Protein AF-A0A969BNW7-F1 (afdb_monomer_lite)

Secondary structure (DSSP, 8-state):
--HHHHHHHHHHHHHTTTTS--SS--GGGGGTT-GGGTTTHHHHHHHH-HHHHHHHHHHHHHHHHHHHHHHHTTSS-GGG---HHHHHHHHHHT--TTS-HHHHHHHHHHHHHHTT-HHHHHHHHHHHHHHS-SSS-HHHHHHHHHHHHHH--HHHHHHHHHHHHHS-GGGSPPHHHHGGGGGG-TT-HHHHHHHHHHHHHH-TT-HHHHHHHHHHHHHTS--HHHHHHHHTTSTTT-TTHHHHHHHHHHHHHHTT-HHHHHHHHHTSS--GGG-S-HHHHHHHHHHHHHHT-HHHHHHHHHT--GGGS-HHHHHHHHHHHTT-S---S----------PPPS-S-----------

pLDDT: mean 73.72, std 17.75, range [25.53, 97.5]

Foldseek 3Di:
DQLVVLLVLLVVLCVVCVVPPPPDPDPCNVCSPPSVCSVVVLVVCLVPPLVSNLSSLVSLLVLLVVQVVCCVVVVDPPVPDDLSLVVSQVDLVPRDPPHQQLSSLLSQLSSCLSVVNNVSNLVSLLRSLVSPDLPDDPVSLCSLLVSLVVSPALSSLVVNLVSLLVRDLVSRDQPVSSVVSLQSCLVPLVSQLSNLVVNCVVCVVRVNSLLSNLLSCCLPVLNLPVSCVSLVVAQDDDPCNLSSLLSNLSSCVSVVNLVVSQVSNVVDPDPLLPDPQLSSLLSNLLSCLSVPVPVSSLSSVVVHDCVNPRVSNVVSSCVSCPPVHPPDDDPPPPPDPDPDDDPPDDDDDDDDDDDD

Sequence (356 aa):
MSDTARENLIREVIASHQDTELESIPSWLSFIDEPTRIDWVPEELRKTNPVIFSAYIQSLLDRHIQQQKQIEKGEMSAENATDFLTTAEEWLAAAPPKIDAVFVETCRCAAAFLKGDNAKSFHYQQRAFRAADFERTYQSYNTILNLSERYGDSNTARIATVFLSKSPTASIPETPKIAHYDKYLLSEPELLTELYQRLHASRPEDSLAALKHATLLITHQKDSEAAREVLSKWTSTHSMRDSFDACTALTYLGEDDAAKGLAFLQKRDIAWHRSNNDFEKAIYSTLLLKTGDIPLAEYMFKGTNWKNIPPFLEVYLMKIWGDQIPKTEQVHTPSFDFTEPSVETILDPQTSPTNP

Radius of gyration: 25.81 Å; chains: 1; bounding box: 58×41×87 Å

Structure (mmCIF, N/CA/C/O backbone):
data_AF-A0A969BNW7-F1
#
_entry.id   AF-A0A969BNW7-F1
#
loop_
_atom_site.group_PDB
_atom_site.id
_atom_site.type_symbol
_atom_site.label_atom_id
_atom_site.label_alt_id
_atom_site.label_comp_id
_atom_site.label_asym_id
_atom_site.label_entity_id
_atom_site.label_seq_id
_atom_site.pdbx_PDB_ins_code
_atom_site.Cartn_x
_atom_site.Cartn_y
_atom_site.Cartn_z
_atom_site.occupancy
_atom_site.B_iso_or_equiv
_atom_site.auth_seq_id
_atom_site.auth_comp_id
_atom_site.auth_asym_id
_atom_site.auth_atom_id
_atom_site.pdbx_PDB_model_num
ATOM 1 N N . MET A 1 1 ? 24.407 12.907 -25.118 1.00 57.78 1 MET A N 1
ATOM 2 C CA . MET A 1 1 ? 25.267 11.990 -24.335 1.00 57.78 1 MET A CA 1
ATOM 3 C C . MET A 1 1 ? 26.663 12.041 -24.915 1.00 57.78 1 MET A C 1
ATOM 5 O O . MET A 1 1 ? 26.752 12.124 -26.130 1.00 57.78 1 MET A O 1
ATOM 9 N N . SER A 1 2 ? 27.720 12.009 -24.099 1.00 65.06 2 SER A N 1
ATOM 10 C CA . SER A 1 2 ? 29.060 11.739 -24.630 1.00 65.06 2 SER A CA 1
ATOM 11 C C . SER A 1 2 ? 29.216 10.241 -24.880 1.00 65.06 2 SER A C 1
ATOM 13 O O . SER A 1 2 ? 28.773 9.428 -24.064 1.00 65.06 2 SER A O 1
ATOM 15 N N . ASP A 1 3 ? 29.858 9.873 -25.984 1.00 65.06 3 ASP A N 1
ATOM 16 C CA . ASP A 1 3 ? 30.069 8.469 -26.350 1.00 65.06 3 ASP A CA 1
ATOM 17 C C . ASP A 1 3 ? 30.776 7.700 -25.217 1.00 65.06 3 ASP A C 1
ATOM 19 O O . ASP A 1 3 ? 30.366 6.609 -24.834 1.00 65.06 3 ASP A O 1
ATOM 23 N N . THR A 1 4 ? 31.713 8.344 -24.521 1.00 66.50 4 THR A N 1
ATOM 24 C CA . THR A 1 4 ? 32.415 7.781 -23.356 1.00 66.50 4 THR A CA 1
ATOM 25 C C . THR A 1 4 ? 31.486 7.340 -22.212 1.00 66.50 4 THR A C 1
ATOM 27 O O . THR A 1 4 ? 31.744 6.335 -21.550 1.00 66.50 4 THR A O 1
ATOM 30 N N . ALA A 1 5 ? 30.388 8.061 -21.949 1.00 65.25 5 ALA A N 1
ATOM 31 C CA . ALA A 1 5 ? 29.446 7.691 -20.886 1.00 65.25 5 ALA A CA 1
ATOM 32 C C . ALA A 1 5 ? 28.600 6.463 -21.262 1.00 65.25 5 ALA A C 1
ATOM 34 O O . ALA A 1 5 ? 28.310 5.628 -20.400 1.00 65.25 5 ALA A O 1
ATOM 35 N N . ARG A 1 6 ? 28.235 6.349 -22.547 1.00 66.06 6 ARG A N 1
ATOM 36 C CA . ARG A 1 6 ? 27.536 5.191 -23.128 1.00 66.06 6 ARG A CA 1
ATOM 37 C C . ARG A 1 6 ? 28.425 3.948 -23.063 1.00 66.06 6 ARG A C 1
ATOM 39 O O . ARG A 1 6 ? 27.975 2.898 -22.616 1.00 66.06 6 ARG A O 1
ATOM 46 N N . GLU A 1 7 ? 29.686 4.100 -23.449 1.00 68.19 7 GLU A N 1
ATOM 47 C CA . GLU A 1 7 ? 30.690 3.038 -23.499 1.00 68.19 7 GLU A CA 1
ATOM 48 C C . GLU A 1 7 ? 30.956 2.439 -22.113 1.00 68.19 7 GLU A C 1
ATOM 50 O O . GLU A 1 7 ? 30.878 1.222 -21.935 1.00 68.19 7 GLU A O 1
ATOM 55 N N . ASN A 1 8 ? 31.205 3.286 -21.110 1.00 72.19 8 ASN A N 1
ATOM 56 C CA . ASN A 1 8 ? 31.459 2.822 -19.746 1.00 72.19 8 ASN A CA 1
ATOM 57 C C . ASN A 1 8 ? 30.265 2.043 -19.180 1.00 72.19 8 ASN A C 1
ATOM 59 O O . ASN A 1 8 ? 30.453 0.992 -18.571 1.00 72.19 8 ASN A O 1
ATOM 63 N N . LEU A 1 9 ? 29.036 2.504 -19.440 1.00 70.31 9 LEU A N 1
ATOM 64 C CA . LEU A 1 9 ? 27.833 1.800 -18.999 1.00 70.31 9 LEU A CA 1
ATOM 65 C C . LEU A 1 9 ? 27.692 0.426 -19.668 1.00 70.31 9 LEU A C 1
ATOM 67 O O . LEU A 1 9 ? 27.370 -0.551 -18.998 1.00 70.31 9 LEU A O 1
ATOM 71 N N . ILE A 1 10 ? 27.953 0.334 -20.974 1.00 70.94 10 ILE A N 1
ATOM 72 C CA . ILE A 1 10 ? 27.936 -0.941 -21.701 1.00 70.94 10 ILE A CA 1
ATOM 73 C C . ILE A 1 10 ? 28.945 -1.915 -21.071 1.00 70.94 10 ILE A C 1
ATOM 75 O O . ILE A 1 10 ? 28.593 -3.058 -20.776 1.00 70.94 10 ILE A O 1
ATOM 79 N N . ARG A 1 11 ? 30.175 -1.456 -20.803 1.00 69.69 11 ARG A N 1
ATOM 80 C CA . ARG A 1 11 ? 31.228 -2.268 -20.170 1.00 69.69 11 ARG A CA 1
ATOM 81 C C . ARG A 1 11 ? 30.835 -2.739 -18.767 1.00 69.69 11 ARG A C 1
ATOM 83 O O . ARG A 1 11 ? 31.017 -3.914 -18.466 1.00 69.69 11 ARG A O 1
ATOM 90 N N . GLU A 1 12 ? 30.269 -1.865 -17.936 1.00 75.94 12 GLU A N 1
ATOM 91 C CA . GLU A 1 12 ? 29.786 -2.203 -16.585 1.00 75.94 12 GLU A CA 1
ATOM 92 C C . GLU A 1 12 ? 28.680 -3.272 -16.612 1.00 75.94 12 GLU A C 1
ATOM 94 O O . GLU A 1 12 ? 28.711 -4.242 -15.847 1.00 75.94 12 GLU A O 1
ATOM 99 N N . VAL A 1 13 ? 27.710 -3.127 -17.519 1.00 71.06 13 VAL A N 1
ATOM 100 C CA . VAL A 1 13 ? 26.594 -4.074 -17.653 1.00 71.06 13 VAL A CA 1
ATOM 101 C C . VAL A 1 13 ? 27.087 -5.432 -18.145 1.00 71.06 13 VAL A C 1
ATOM 103 O O . VAL A 1 13 ? 26.677 -6.459 -17.615 1.00 71.06 13 VAL A O 1
ATOM 106 N N . ILE A 1 14 ? 28.007 -5.464 -19.108 1.00 68.94 14 ILE A N 1
ATOM 107 C CA . ILE A 1 14 ? 28.588 -6.727 -19.578 1.00 68.94 14 ILE A CA 1
ATOM 108 C C . ILE A 1 14 ? 29.419 -7.381 -18.475 1.00 68.94 14 ILE A C 1
ATOM 110 O O . ILE A 1 14 ? 29.250 -8.570 -18.227 1.00 68.94 14 ILE A O 1
ATOM 114 N N . ALA A 1 15 ? 30.283 -6.621 -17.792 1.00 69.69 15 ALA A N 1
ATOM 115 C CA . ALA A 1 15 ? 31.137 -7.135 -16.722 1.00 69.69 15 ALA A CA 1
ATOM 116 C C . ALA A 1 15 ? 30.324 -7.752 -15.574 1.00 69.69 15 ALA A C 1
ATOM 118 O O . ALA A 1 15 ? 30.675 -8.816 -15.076 1.00 69.69 15 ALA A O 1
ATOM 119 N N . SER A 1 16 ? 29.196 -7.137 -15.208 1.00 68.75 16 SER A N 1
ATOM 120 C CA . SER A 1 16 ? 28.282 -7.665 -14.182 1.00 68.75 16 SER A CA 1
ATOM 121 C C . SER A 1 16 ? 27.523 -8.935 -14.593 1.00 68.75 16 SER A C 1
ATOM 123 O O . SER A 1 16 ? 26.885 -9.550 -13.743 1.00 68.75 16 SER A O 1
ATOM 125 N N . HIS A 1 17 ? 27.612 -9.353 -15.860 1.00 66.00 17 HIS A N 1
ATOM 126 C CA . HIS A 1 17 ? 26.948 -10.543 -16.400 1.00 66.00 17 HIS A CA 1
ATOM 127 C C . HIS A 1 17 ? 27.944 -11.559 -17.001 1.00 66.00 17 HIS A C 1
ATOM 129 O O . HIS A 1 17 ? 27.522 -12.496 -17.681 1.00 66.00 17 HIS A O 1
ATOM 135 N N . GLN A 1 18 ? 29.256 -11.418 -16.750 1.00 59.50 18 GLN A N 1
ATOM 136 C CA . GLN A 1 18 ? 30.295 -12.331 -17.263 1.00 59.50 18 GLN A CA 1
ATOM 137 C C . GLN A 1 18 ? 30.250 -13.740 -16.646 1.00 59.50 18 GLN A C 1
ATOM 139 O O . GLN A 1 18 ? 30.720 -14.682 -17.280 1.00 59.50 18 GLN A O 1
ATOM 144 N N . ASP A 1 19 ? 29.632 -13.904 -15.472 1.00 54.78 19 ASP A N 1
ATOM 145 C CA . ASP A 1 19 ? 29.455 -15.212 -14.814 1.00 54.78 19 ASP A CA 1
ATOM 146 C C . ASP A 1 19 ? 28.250 -16.016 -15.343 1.00 54.78 19 ASP A C 1
ATOM 148 O O . ASP A 1 19 ? 28.114 -17.210 -15.077 1.00 54.78 19 ASP A O 1
ATOM 152 N N . THR A 1 20 ? 27.364 -15.381 -16.112 1.00 51.56 20 THR A N 1
ATOM 153 C CA . THR A 1 20 ? 26.234 -16.036 -16.785 1.00 51.56 20 THR A CA 1
ATOM 154 C C . THR A 1 20 ? 26.720 -16.595 -18.112 1.00 51.56 20 THR A C 1
ATOM 156 O O . THR A 1 20 ? 26.842 -15.808 -19.039 1.00 51.56 20 THR A O 1
ATOM 159 N N . GLU A 1 21 ? 27.022 -17.903 -18.174 1.00 47.09 21 GLU A N 1
ATOM 160 C CA . GLU A 1 21 ? 27.332 -18.742 -19.359 1.00 47.09 21 GLU A CA 1
ATOM 161 C C . GLU A 1 21 ? 27.225 -18.025 -20.725 1.00 47.09 21 GLU A C 1
ATOM 163 O O . GLU A 1 21 ? 26.353 -18.295 -21.551 1.00 47.09 21 GLU A O 1
ATOM 168 N N . LEU A 1 22 ? 28.126 -17.074 -20.972 1.00 50.38 22 LEU A N 1
ATOM 169 C CA . LEU A 1 22 ? 28.230 -16.369 -22.236 1.00 50.38 22 LEU A CA 1
ATOM 170 C C . LEU A 1 22 ? 29.035 -17.298 -23.129 1.00 50.38 22 LEU A C 1
ATOM 172 O O . LEU A 1 22 ? 30.266 -17.240 -23.147 1.00 50.38 22 LEU A O 1
ATOM 176 N N . GLU A 1 23 ? 28.345 -18.205 -23.824 1.00 47.06 23 GLU A N 1
ATOM 177 C CA . GLU A 1 23 ? 28.926 -18.943 -24.942 1.00 47.06 23 GLU A CA 1
ATOM 178 C C . GLU A 1 23 ? 29.522 -17.922 -25.918 1.00 47.06 23 GLU A C 1
ATOM 180 O O . GLU A 1 23 ? 28.823 -17.301 -26.713 1.00 47.06 23 GLU A O 1
ATOM 185 N N . SER A 1 24 ? 30.836 -17.721 -25.803 1.00 50.44 24 SER A N 1
ATOM 186 C CA . SER A 1 24 ? 31.637 -16.694 -26.470 1.00 50.44 24 SER A CA 1
ATOM 187 C C . SER A 1 24 ? 31.197 -15.243 -26.207 1.00 50.44 24 SER A C 1
ATOM 189 O O . SER A 1 24 ? 30.132 -14.789 -26.611 1.00 50.44 24 SER A O 1
ATOM 191 N N . ILE A 1 25 ? 32.092 -14.464 -25.592 1.00 50.66 25 ILE A N 1
ATOM 192 C CA . ILE A 1 25 ? 32.106 -12.997 -25.692 1.00 50.66 25 ILE A CA 1
ATOM 193 C C . ILE A 1 25 ? 32.022 -12.659 -27.191 1.00 50.66 25 ILE A C 1
ATOM 195 O O . ILE A 1 25 ? 32.958 -13.002 -27.922 1.00 50.66 25 ILE A O 1
ATOM 199 N N . PRO A 1 26 ? 30.921 -12.061 -27.688 1.00 55.12 26 PRO A N 1
ATOM 200 C CA . PRO A 1 26 ? 30.754 -11.873 -29.120 1.00 55.12 26 PRO A CA 1
ATOM 201 C C . PRO A 1 26 ? 31.894 -11.034 -29.693 1.00 55.12 26 PRO A C 1
ATOM 203 O O . PRO A 1 26 ? 32.303 -10.039 -29.091 1.00 55.12 26 PRO A O 1
ATOM 206 N N . SER A 1 27 ? 32.373 -11.392 -30.888 1.00 55.19 27 SER A N 1
ATOM 207 C CA . SER A 1 27 ? 33.478 -10.705 -31.578 1.00 55.19 27 SER A CA 1
ATOM 208 C C . SER A 1 27 ? 33.235 -9.213 -31.791 1.00 55.19 27 SER A C 1
ATOM 210 O O . SER A 1 27 ? 34.150 -8.484 -32.146 1.00 55.19 27 SER A O 1
ATOM 212 N N . TRP A 1 28 ? 31.998 -8.755 -31.606 1.00 56.25 28 TRP A N 1
ATOM 213 C CA . TRP A 1 28 ? 31.642 -7.363 -31.735 1.00 56.25 28 TRP A CA 1
ATOM 214 C C . TRP A 1 28 ? 32.035 -6.489 -30.529 1.00 56.25 28 TRP A C 1
ATOM 216 O O . TRP A 1 28 ? 32.075 -5.266 -30.646 1.00 56.25 28 TRP A O 1
ATOM 226 N N . LEU A 1 29 ? 32.397 -7.084 -29.388 1.00 55.22 29 LEU A N 1
ATOM 227 C CA . LEU A 1 29 ? 32.840 -6.346 -28.199 1.00 55.22 29 LEU A CA 1
ATOM 228 C C . LEU A 1 29 ? 34.174 -5.612 -28.387 1.00 55.22 29 LEU A C 1
ATOM 230 O O . LEU A 1 29 ? 34.431 -4.637 -27.687 1.00 55.22 29 LEU A O 1
ATOM 234 N N . SER A 1 30 ? 34.977 -6.003 -29.382 1.00 56.25 30 SER A N 1
ATOM 235 C CA . SER A 1 30 ? 36.175 -5.261 -29.793 1.00 56.25 30 SER A CA 1
ATOM 236 C C . SER A 1 30 ? 35.873 -3.910 -30.453 1.00 56.25 30 SER A C 1
ATOM 238 O O . SER A 1 30 ? 36.801 -3.162 -30.733 1.00 56.25 30 SER A O 1
ATOM 240 N N . PHE A 1 31 ? 34.602 -3.607 -30.740 1.00 57.50 31 PHE A N 1
ATOM 241 C CA . PHE A 1 31 ? 34.172 -2.354 -31.367 1.00 57.50 31 PHE A CA 1
ATOM 242 C C . PHE A 1 31 ? 33.607 -1.332 -30.370 1.00 57.50 31 PHE A C 1
ATOM 244 O O . PHE A 1 31 ? 33.198 -0.255 -30.793 1.00 57.50 31 PHE A O 1
ATOM 251 N N . ILE A 1 32 ? 33.577 -1.642 -29.066 1.00 51.94 32 ILE A N 1
ATOM 252 C CA . ILE A 1 32 ? 33.127 -0.694 -28.030 1.00 51.94 32 ILE A CA 1
ATOM 253 C C . ILE A 1 32 ? 34.022 0.559 -27.998 1.00 51.94 32 ILE A C 1
ATOM 255 O O . ILE A 1 32 ? 33.513 1.652 -27.777 1.00 51.94 32 ILE A O 1
ATOM 259 N N . ASP A 1 33 ? 35.318 0.400 -28.287 1.00 52.84 33 ASP A N 1
ATOM 260 C CA . ASP A 1 33 ? 36.301 1.489 -28.365 1.00 52.84 33 ASP A CA 1
ATOM 261 C C . ASP A 1 33 ? 36.157 2.368 -29.632 1.00 52.84 33 ASP A C 1
ATOM 263 O O . ASP A 1 33 ? 36.910 3.328 -29.801 1.00 52.84 33 ASP A O 1
ATOM 267 N N . GLU A 1 34 ? 35.233 2.052 -30.554 1.00 57.19 34 GLU A N 1
ATOM 268 C CA . GLU A 1 34 ? 34.971 2.848 -31.762 1.00 57.19 34 GLU A CA 1
ATOM 269 C C . GLU A 1 34 ? 33.754 3.778 -31.547 1.00 57.19 34 GLU A C 1
ATOM 271 O O . GLU A 1 34 ? 32.612 3.310 -31.606 1.00 57.19 34 GLU A O 1
ATOM 276 N N . PRO A 1 35 ? 33.941 5.109 -31.384 1.00 51.19 35 PRO A N 1
ATOM 277 C CA . PRO A 1 35 ? 32.847 6.052 -31.099 1.00 51.19 35 PRO A CA 1
ATOM 278 C C . PRO A 1 35 ? 31.732 6.038 -32.154 1.00 51.19 35 PRO A C 1
ATOM 280 O O . PRO A 1 35 ? 30.560 6.219 -31.847 1.00 51.19 35 PRO A O 1
ATOM 283 N N . THR A 1 36 ? 32.080 5.743 -33.409 1.00 50.25 36 THR A N 1
ATOM 284 C CA . THR A 1 36 ? 31.144 5.654 -34.541 1.00 50.25 36 THR A CA 1
ATOM 285 C C . THR A 1 36 ? 30.261 4.404 -34.525 1.00 50.25 36 THR A C 1
ATOM 287 O O . THR A 1 36 ? 29.338 4.309 -35.332 1.00 50.25 36 THR A O 1
ATOM 290 N N . ARG A 1 37 ? 30.529 3.436 -33.639 1.00 53.75 37 ARG A N 1
ATOM 291 C CA . ARG A 1 37 ? 29.795 2.163 -33.535 1.00 53.75 37 ARG A CA 1
ATOM 292 C C . ARG A 1 37 ? 29.077 1.987 -32.206 1.00 53.75 37 ARG A C 1
ATOM 294 O O . ARG A 1 37 ? 28.498 0.930 -31.954 1.00 53.75 37 ARG A O 1
ATOM 301 N N . ILE A 1 38 ? 29.061 3.017 -31.371 1.00 54.75 38 ILE A N 1
ATOM 302 C CA . ILE A 1 38 ? 28.446 2.938 -30.051 1.00 54.75 38 ILE A CA 1
ATOM 303 C C . ILE A 1 38 ? 26.933 2.707 -30.108 1.00 54.75 38 ILE A C 1
ATOM 305 O O . ILE A 1 38 ? 26.385 2.028 -29.246 1.00 54.75 38 ILE A O 1
ATOM 309 N N . ASP A 1 39 ? 26.278 3.184 -31.168 1.00 59.00 39 ASP A N 1
ATOM 310 C CA . ASP A 1 39 ? 24.858 2.936 -31.437 1.00 59.00 39 ASP A CA 1
ATOM 311 C C . ASP A 1 39 ? 24.600 1.548 -32.042 1.00 59.00 39 ASP A C 1
ATOM 313 O O . ASP A 1 39 ? 23.475 1.064 -32.033 1.00 59.00 39 ASP A O 1
ATOM 317 N N . TRP A 1 40 ? 25.638 0.872 -32.537 1.00 65.50 40 TRP A N 1
ATOM 318 C CA . TRP A 1 40 ? 25.536 -0.487 -33.069 1.00 65.50 40 TRP A CA 1
ATOM 319 C C . TRP A 1 40 ? 25.655 -1.543 -31.963 1.00 65.50 40 TRP A C 1
ATOM 321 O O . TRP A 1 40 ? 25.026 -2.597 -32.035 1.00 65.50 40 TRP A O 1
ATOM 331 N N . VAL A 1 41 ? 26.396 -1.248 -30.892 1.00 63.22 41 VAL A N 1
ATOM 332 C CA . VAL A 1 41 ? 26.635 -2.192 -29.791 1.00 63.22 41 VAL A CA 1
ATOM 333 C C . VAL A 1 41 ? 25.346 -2.630 -29.090 1.00 63.22 41 VAL A C 1
ATOM 335 O O . VAL A 1 41 ? 25.117 -3.840 -28.994 1.00 63.22 41 VAL A O 1
ATOM 338 N N . PRO A 1 42 ? 24.456 -1.729 -28.634 1.00 63.50 42 PRO A N 1
ATOM 339 C CA . PRO A 1 42 ? 23.231 -2.211 -28.040 1.00 63.50 42 PRO A CA 1
ATOM 340 C C . PRO A 1 42 ? 22.290 -2.815 -29.103 1.00 63.50 42 PRO A C 1
ATOM 342 O O . PRO A 1 42 ? 21.409 -3.594 -28.749 1.00 63.50 42 PRO A O 1
ATOM 345 N N . GLU A 1 43 ? 22.482 -2.542 -30.408 1.00 66.81 43 GLU A N 1
ATOM 346 C CA . GLU A 1 43 ? 21.689 -3.131 -31.500 1.00 66.81 43 GLU A CA 1
ATOM 347 C C . GLU A 1 43 ? 22.069 -4.597 -31.736 1.00 66.81 43 GLU A C 1
ATOM 349 O O . GLU A 1 43 ? 21.214 -5.428 -32.053 1.00 66.81 43 GLU A O 1
ATOM 354 N N . GLU A 1 44 ? 23.339 -4.926 -31.530 1.00 67.88 44 GLU A N 1
ATOM 355 C CA . GLU A 1 44 ? 23.820 -6.298 -31.507 1.00 67.88 44 GLU A CA 1
ATOM 356 C C . GLU A 1 44 ? 23.489 -6.994 -30.190 1.00 67.88 44 GLU A C 1
ATOM 358 O O . GLU A 1 44 ? 22.970 -8.105 -30.242 1.00 67.88 44 GLU A O 1
ATOM 363 N N . LEU A 1 45 ? 23.623 -6.338 -29.024 1.00 68.12 45 LEU A N 1
ATOM 364 C CA . LEU A 1 45 ? 23.109 -6.882 -27.750 1.00 68.12 45 LEU A CA 1
ATOM 365 C C . LEU A 1 45 ? 21.634 -7.270 -27.874 1.00 68.12 45 LEU A C 1
ATOM 367 O O . LEU A 1 45 ? 21.232 -8.357 -27.462 1.00 68.12 45 LEU A O 1
ATOM 371 N N . ARG A 1 46 ? 20.842 -6.406 -28.510 1.00 66.44 46 ARG A N 1
ATOM 372 C CA . ARG A 1 46 ? 19.434 -6.635 -28.819 1.00 66.44 46 ARG A CA 1
ATOM 373 C C . ARG A 1 46 ? 19.220 -7.919 -29.633 1.00 66.44 46 ARG A C 1
ATOM 375 O O . ARG A 1 46 ? 18.271 -8.651 -29.365 1.00 66.44 46 ARG A O 1
ATOM 382 N N . LYS A 1 47 ? 20.076 -8.216 -30.615 1.00 68.12 47 LYS A N 1
ATOM 383 C CA . LYS A 1 47 ? 19.963 -9.407 -31.482 1.00 68.12 47 LYS A CA 1
ATOM 384 C C . LYS A 1 47 ? 20.511 -10.674 -30.824 1.00 68.12 47 LYS A C 1
ATOM 386 O O . LYS A 1 47 ? 19.928 -11.744 -31.002 1.00 68.12 47 LYS A O 1
ATOM 391 N N . THR A 1 48 ? 21.621 -10.563 -30.097 1.00 68.62 48 THR A N 1
ATOM 392 C CA . THR A 1 48 ? 22.429 -11.710 -29.665 1.00 68.62 48 THR A CA 1
ATOM 393 C C . THR A 1 48 ? 22.251 -12.071 -28.195 1.00 68.62 48 THR A C 1
ATOM 395 O O . THR A 1 48 ? 22.429 -13.234 -27.854 1.00 68.62 48 THR A O 1
ATOM 398 N N . ASN A 1 49 ? 21.903 -11.123 -27.314 1.00 71.38 49 ASN A N 1
ATOM 399 C CA . ASN A 1 49 ? 21.767 -11.389 -25.879 1.00 71.38 49 ASN A CA 1
ATOM 400 C C . ASN A 1 49 ? 20.671 -10.529 -25.193 1.00 71.38 49 ASN A C 1
ATOM 402 O O . ASN A 1 49 ? 20.967 -9.508 -24.562 1.00 71.38 49 ASN A O 1
ATOM 406 N N . PRO A 1 50 ? 19.392 -10.953 -25.279 1.00 68.56 50 PRO A N 1
ATOM 407 C CA . PRO A 1 50 ? 18.240 -10.235 -24.718 1.00 68.56 50 PRO A CA 1
ATOM 408 C C . PRO A 1 50 ? 18.316 -9.935 -23.211 1.00 68.56 50 PRO A C 1
ATOM 410 O O . PRO A 1 50 ? 17.751 -8.939 -22.756 1.00 68.56 50 PRO A O 1
ATOM 413 N N . VAL A 1 51 ? 19.014 -10.770 -22.433 1.00 68.94 51 VAL A N 1
ATOM 414 C CA . VAL A 1 51 ? 19.179 -10.594 -20.979 1.00 68.94 51 VAL A CA 1
ATOM 415 C C . VAL A 1 51 ? 20.065 -9.385 -20.689 1.00 68.94 51 VAL A C 1
ATOM 417 O O . VAL A 1 51 ? 19.659 -8.478 -19.966 1.00 68.94 51 VAL A O 1
ATOM 420 N N . ILE A 1 52 ? 21.237 -9.322 -21.325 1.00 70.00 52 ILE A N 1
ATOM 421 C CA . ILE A 1 52 ? 22.180 -8.206 -21.164 1.00 70.00 52 ILE A CA 1
ATOM 422 C C . ILE A 1 52 ? 21.578 -6.912 -21.715 1.00 70.00 52 ILE A C 1
ATOM 424 O O . ILE A 1 52 ? 21.723 -5.853 -21.109 1.00 70.00 52 ILE A O 1
ATOM 428 N N . PHE A 1 53 ? 20.839 -6.991 -22.825 1.00 74.75 53 PHE A N 1
ATOM 429 C CA . PHE A 1 53 ? 20.102 -5.841 -23.342 1.00 74.75 53 PHE A CA 1
ATOM 430 C C . PHE A 1 53 ? 19.082 -5.301 -22.325 1.00 74.75 53 PHE A C 1
ATOM 432 O O . PHE A 1 53 ? 18.998 -4.094 -22.115 1.00 74.75 53 PHE A O 1
ATOM 439 N N . SER A 1 54 ? 18.345 -6.183 -21.645 1.00 70.62 54 SER A N 1
ATOM 440 C CA . SER A 1 54 ? 17.383 -5.781 -20.609 1.00 70.62 54 SER A CA 1
ATOM 441 C C . SER A 1 54 ? 18.085 -5.119 -19.415 1.00 70.62 54 SER A C 1
ATOM 443 O O . SER A 1 54 ? 17.670 -4.049 -18.966 1.00 70.62 54 SER A O 1
ATOM 445 N N . ALA A 1 55 ? 19.207 -5.682 -18.955 1.00 72.38 55 ALA A N 1
ATOM 446 C CA . ALA A 1 55 ? 20.031 -5.075 -17.908 1.00 72.38 55 ALA A CA 1
ATOM 447 C C . ALA A 1 55 ? 20.586 -3.698 -18.321 1.00 72.38 55 ALA A C 1
ATOM 449 O O . ALA A 1 55 ? 20.646 -2.774 -17.505 1.00 72.38 55 ALA A O 1
ATOM 450 N N . TYR A 1 56 ? 20.928 -3.522 -19.599 1.00 76.12 56 TYR A N 1
ATOM 451 C CA . TYR A 1 56 ? 21.396 -2.247 -20.131 1.00 76.12 56 TYR A CA 1
ATOM 452 C C . TYR A 1 56 ? 20.303 -1.171 -20.101 1.00 76.12 56 TYR A C 1
ATOM 454 O O . TYR A 1 56 ? 20.539 -0.075 -19.591 1.00 76.12 56 TYR A O 1
ATOM 462 N N . ILE A 1 57 ? 19.087 -1.496 -20.558 1.00 73.75 57 ILE A N 1
ATOM 463 C CA . ILE A 1 57 ? 17.941 -0.575 -20.501 1.00 73.75 57 ILE A CA 1
ATOM 464 C C . ILE A 1 57 ? 17.624 -0.167 -19.057 1.00 73.75 57 ILE A C 1
ATOM 466 O O . ILE A 1 57 ? 17.444 1.020 -18.784 1.00 73.75 57 ILE A O 1
ATOM 470 N N . GLN A 1 58 ? 17.612 -1.117 -18.118 1.00 71.50 58 GLN A N 1
ATOM 471 C CA . GLN A 1 58 ? 17.396 -0.801 -16.704 1.00 71.50 58 GLN A CA 1
ATOM 472 C C . GLN A 1 58 ? 18.479 0.143 -16.159 1.00 71.50 58 GLN A C 1
ATOM 474 O O . GLN A 1 58 ? 18.175 1.093 -15.438 1.00 71.50 58 GLN A O 1
ATOM 479 N N . SER A 1 59 ? 19.736 -0.069 -16.553 1.00 77.94 59 SER A N 1
ATOM 480 C CA . SER A 1 59 ? 20.857 0.772 -16.122 1.00 77.94 59 SER A CA 1
ATOM 481 C C . SER A 1 59 ? 20.765 2.207 -16.654 1.00 77.94 59 SER A C 1
ATOM 483 O O . SER A 1 59 ? 21.142 3.147 -15.952 1.00 77.94 59 SER A O 1
ATOM 485 N N . LEU A 1 60 ? 20.227 2.404 -17.866 1.00 76.75 60 LEU A N 1
ATOM 486 C CA . LEU A 1 60 ? 19.957 3.739 -18.415 1.00 76.75 60 LEU A CA 1
ATOM 487 C C . LEU A 1 60 ? 18.915 4.495 -17.572 1.00 76.75 60 LEU A C 1
ATOM 489 O O . LEU A 1 60 ? 19.122 5.665 -17.243 1.00 76.75 60 LEU A O 1
ATOM 493 N N . LEU A 1 61 ? 17.824 3.824 -17.184 1.00 71.25 61 LEU A N 1
ATOM 494 C CA . LEU A 1 61 ? 16.778 4.407 -16.333 1.00 71.25 61 LEU A CA 1
ATOM 495 C C . LEU A 1 61 ? 17.318 4.763 -14.937 1.00 71.25 61 LEU A C 1
ATOM 497 O O . LEU A 1 61 ? 17.061 5.855 -14.427 1.00 71.25 61 LEU A O 1
ATOM 501 N N . ASP A 1 62 ? 18.116 3.878 -14.337 1.00 75.00 62 ASP A N 1
ATOM 502 C CA . ASP A 1 62 ? 18.704 4.087 -13.010 1.00 75.00 62 ASP A CA 1
ATOM 503 C C . ASP A 1 62 ? 19.679 5.272 -12.980 1.00 75.00 62 ASP A C 1
ATOM 505 O O . ASP A 1 62 ? 19.643 6.082 -12.047 1.00 75.00 62 ASP A O 1
ATOM 509 N N . ARG A 1 63 ? 20.515 5.423 -14.016 1.00 77.88 63 ARG A N 1
ATOM 510 C CA . ARG A 1 63 ? 21.427 6.570 -14.137 1.00 77.88 63 ARG A CA 1
ATOM 511 C C . ARG A 1 63 ? 20.680 7.889 -14.282 1.00 77.88 63 ARG A C 1
ATOM 513 O O . ARG A 1 63 ? 21.110 8.877 -13.689 1.00 77.88 63 ARG A O 1
ATOM 520 N N . HIS A 1 64 ? 19.551 7.915 -14.993 1.00 77.94 64 HIS A N 1
ATOM 521 C CA . HIS A 1 64 ? 18.721 9.118 -15.053 1.00 77.94 64 HIS A CA 1
ATOM 522 C C . HIS A 1 64 ? 18.226 9.534 -13.659 1.00 77.94 64 HIS A C 1
ATOM 524 O O . HIS A 1 64 ? 18.377 10.690 -13.269 1.00 77.94 64 HIS A O 1
ATOM 530 N N . ILE A 1 65 ? 17.708 8.587 -12.869 1.00 71.69 65 ILE A N 1
ATOM 531 C CA . ILE A 1 65 ? 17.250 8.852 -11.493 1.00 71.69 65 ILE A CA 1
ATOM 532 C C . ILE A 1 65 ? 18.397 9.391 -10.624 1.00 71.69 65 ILE A C 1
ATOM 534 O O . ILE A 1 65 ? 18.202 10.316 -9.836 1.00 71.69 65 ILE A O 1
ATOM 538 N N . GLN A 1 66 ? 19.598 8.818 -10.743 1.00 78.00 66 GLN A N 1
ATOM 539 C CA . GLN A 1 66 ? 20.771 9.292 -10.003 1.00 78.00 66 GLN A CA 1
ATOM 540 C C . GLN A 1 66 ? 21.163 10.723 -10.394 1.00 78.00 66 GLN A C 1
ATOM 542 O O . GLN A 1 66 ? 21.449 11.522 -9.504 1.00 78.00 66 GLN A O 1
ATOM 547 N N . GLN A 1 67 ? 21.124 11.065 -11.686 1.00 78.69 67 GLN A N 1
ATOM 548 C CA . GLN A 1 67 ? 21.411 12.422 -12.159 1.00 78.69 67 GLN A CA 1
ATOM 549 C C . GLN A 1 67 ? 20.388 13.437 -11.648 1.00 78.69 67 GLN A C 1
ATOM 551 O O . GLN A 1 67 ? 20.789 14.486 -11.154 1.00 78.69 67 GLN A O 1
ATOM 556 N N . GLN A 1 68 ? 19.090 13.113 -11.674 1.00 74.50 68 GLN A N 1
ATOM 557 C CA . GLN A 1 68 ? 18.060 13.994 -11.107 1.00 74.50 68 GLN A CA 1
ATOM 558 C C . GLN A 1 68 ? 18.302 14.267 -9.622 1.00 74.50 68 GLN A C 1
ATOM 560 O O . GLN A 1 68 ? 18.307 15.418 -9.199 1.00 74.50 68 GLN A O 1
ATOM 565 N N . LYS A 1 69 ? 18.644 13.236 -8.840 1.00 78.12 69 LYS A N 1
ATOM 566 C CA . LYS A 1 69 ? 19.005 13.411 -7.423 1.00 78.12 69 LYS A CA 1
ATOM 567 C C . LYS A 1 69 ? 20.237 14.296 -7.223 1.00 78.12 69 LYS A C 1
ATOM 569 O O . LYS A 1 69 ? 20.306 15.021 -6.238 1.00 78.12 69 LYS A O 1
ATOM 574 N N . GLN A 1 70 ? 21.226 14.219 -8.112 1.00 76.88 70 GLN A N 1
ATOM 575 C CA . GLN A 1 70 ? 22.408 15.087 -8.060 1.00 76.88 70 GLN A CA 1
ATOM 576 C C . GLN A 1 70 ? 22.057 16.533 -8.431 1.00 76.88 70 GLN A C 1
ATOM 578 O O . GLN A 1 70 ? 22.568 17.454 -7.798 1.00 76.88 70 GLN A O 1
ATOM 583 N N . ILE A 1 71 ? 21.147 16.743 -9.387 1.00 74.62 71 ILE A N 1
ATOM 584 C CA . ILE A 1 71 ? 20.615 18.072 -9.720 1.00 74.62 71 ILE A CA 1
ATOM 585 C C . ILE A 1 71 ? 19.865 18.669 -8.528 1.00 74.62 71 ILE A C 1
ATOM 587 O O . ILE A 1 71 ? 20.147 19.796 -8.132 1.00 74.62 71 ILE A O 1
ATOM 591 N N . GLU A 1 72 ? 18.962 17.904 -7.911 1.00 75.31 72 GLU A N 1
ATOM 592 C CA . GLU A 1 72 ? 18.201 18.324 -6.726 1.00 75.31 72 GLU A CA 1
ATOM 593 C C . GLU A 1 72 ? 19.114 18.717 -5.555 1.00 75.31 72 GLU A C 1
ATOM 595 O O . GLU A 1 72 ? 18.812 19.646 -4.807 1.00 75.31 72 GLU A O 1
ATOM 600 N N . LYS A 1 73 ? 20.257 18.037 -5.408 1.00 80.12 73 LYS A N 1
ATOM 601 C CA . LYS A 1 73 ? 21.277 18.343 -4.394 1.00 80.12 73 LYS A CA 1
ATOM 602 C C . LYS A 1 73 ? 22.227 19.480 -4.785 1.00 80.12 73 LYS A C 1
ATOM 604 O O . LYS A 1 73 ? 23.091 19.838 -3.988 1.00 80.12 73 LYS A O 1
ATOM 609 N N . GLY A 1 74 ? 22.102 20.032 -5.992 1.00 78.06 74 GLY A N 1
ATOM 610 C CA . GLY A 1 74 ? 23.022 21.037 -6.530 1.00 78.06 74 GLY A CA 1
ATOM 611 C C . GLY A 1 74 ? 24.427 20.500 -6.838 1.00 78.06 74 GLY A C 1
ATOM 612 O O . GLY A 1 74 ? 25.354 21.280 -7.034 1.00 78.06 74 GLY A O 1
ATOM 613 N N . GLU A 1 75 ? 24.597 19.176 -6.878 1.00 83.81 75 GLU A N 1
ATOM 614 C CA . GLU A 1 75 ? 25.854 18.479 -7.186 1.00 83.81 75 GLU A CA 1
ATOM 615 C C . GLU A 1 75 ? 26.105 18.398 -8.706 1.00 83.81 75 GLU A C 1
ATOM 617 O O . GLU A 1 75 ? 27.223 18.129 -9.143 1.00 83.81 75 GLU A O 1
ATOM 622 N N . MET A 1 76 ? 25.072 18.642 -9.519 1.00 83.19 76 MET A N 1
ATOM 623 C CA . MET A 1 76 ? 25.115 18.647 -10.983 1.00 83.19 76 MET A CA 1
ATOM 624 C C . MET A 1 76 ? 24.172 19.725 -11.538 1.00 83.19 76 MET A C 1
ATOM 626 O O . MET A 1 76 ? 23.103 19.959 -10.984 1.00 83.19 76 MET A O 1
ATOM 630 N N . SER A 1 77 ? 24.533 20.384 -12.643 1.00 76.25 77 SER A N 1
ATOM 631 C CA . SER A 1 77 ? 23.602 21.261 -13.368 1.00 76.25 77 SER A CA 1
ATOM 632 C C . SER A 1 77 ? 22.765 20.459 -14.367 1.00 76.25 77 SER A C 1
ATOM 634 O O . SER A 1 77 ? 23.253 19.498 -14.962 1.00 76.25 77 SER A O 1
ATOM 636 N N . ALA A 1 78 ? 21.522 20.886 -14.607 1.00 71.69 78 ALA A N 1
ATOM 637 C CA . ALA A 1 78 ? 20.644 20.252 -15.595 1.00 71.69 78 ALA A CA 1
ATOM 638 C C . ALA A 1 78 ? 21.259 20.226 -17.010 1.00 71.69 78 ALA A C 1
ATOM 640 O O . ALA A 1 78 ? 21.065 19.267 -17.749 1.00 71.69 78 ALA A O 1
ATOM 641 N N . GLU A 1 79 ? 22.061 21.235 -17.361 1.00 72.44 79 GLU A N 1
ATOM 642 C CA . GLU A 1 79 ? 22.772 21.328 -18.647 1.00 72.44 79 GLU A CA 1
ATOM 643 C C . GLU A 1 79 ? 23.832 20.230 -18.841 1.00 72.44 79 GLU A C 1
ATOM 645 O O . GLU A 1 79 ? 24.148 19.871 -19.972 1.00 72.44 79 GLU A O 1
ATOM 650 N N . ASN A 1 80 ? 24.361 19.673 -17.747 1.00 65.31 80 ASN A N 1
ATOM 651 C CA . ASN A 1 80 ? 25.347 18.590 -17.771 1.00 65.31 80 ASN A CA 1
ATOM 652 C C . ASN A 1 80 ? 24.708 17.195 -17.682 1.00 65.31 80 ASN A C 1
ATOM 654 O O . ASN A 1 80 ? 25.411 16.184 -17.786 1.00 65.31 80 ASN A O 1
ATOM 658 N N . ALA A 1 81 ? 23.388 17.114 -17.491 1.00 60.88 81 ALA A N 1
ATOM 659 C CA . ALA A 1 81 ? 22.688 15.843 -17.449 1.00 60.88 81 ALA A CA 1
ATOM 660 C C . ALA A 1 81 ? 22.606 15.218 -18.842 1.00 60.88 81 ALA A C 1
ATOM 662 O O . ALA A 1 81 ? 22.450 15.882 -19.866 1.00 60.88 81 ALA A O 1
ATOM 663 N N . THR A 1 82 ? 22.730 13.898 -18.886 1.00 68.19 82 THR A N 1
ATOM 664 C CA . THR A 1 82 ? 22.665 13.148 -20.134 1.00 68.19 82 THR A CA 1
ATOM 665 C C . THR A 1 82 ? 21.243 12.642 -20.347 1.00 68.19 82 THR A C 1
ATOM 667 O O . THR A 1 82 ? 20.652 12.058 -19.442 1.00 68.19 82 THR A O 1
ATOM 670 N N . ASP A 1 83 ? 20.695 12.818 -21.554 1.00 73.44 83 ASP A N 1
ATOM 671 C CA . ASP A 1 83 ? 19.341 12.355 -21.890 1.00 73.44 83 ASP A CA 1
ATOM 672 C C . ASP A 1 83 ? 19.279 10.830 -22.130 1.00 73.44 83 ASP A C 1
ATOM 674 O O . ASP A 1 83 ? 19.143 10.322 -23.249 1.00 73.44 83 ASP A O 1
ATOM 678 N N . PHE A 1 84 ? 19.430 10.078 -21.038 1.00 73.94 84 PHE A N 1
ATOM 679 C CA . PHE A 1 84 ? 19.313 8.622 -21.019 1.00 73.94 84 PHE A CA 1
ATOM 680 C C . PHE A 1 84 ? 17.888 8.138 -21.318 1.00 73.94 84 PHE A C 1
ATOM 682 O O . PHE A 1 84 ? 17.727 7.033 -21.833 1.00 73.94 84 PHE A O 1
ATOM 689 N N . LEU A 1 85 ? 16.862 8.954 -21.046 1.00 70.19 85 LEU A N 1
ATOM 690 C CA . LEU A 1 85 ? 15.464 8.572 -21.259 1.00 70.19 85 LEU A CA 1
ATOM 691 C C . LEU A 1 85 ? 15.113 8.520 -22.742 1.00 70.19 85 LEU A C 1
ATOM 693 O O . LEU A 1 85 ? 14.484 7.562 -23.178 1.00 70.19 85 LEU A O 1
ATOM 697 N N . THR A 1 86 ? 15.543 9.510 -23.529 1.00 76.44 86 THR A N 1
ATOM 698 C CA . THR A 1 86 ? 15.346 9.489 -24.988 1.00 76.44 86 THR A CA 1
ATOM 699 C C . THR A 1 86 ? 16.056 8.304 -25.628 1.00 76.44 86 THR A C 1
ATOM 701 O O . THR A 1 86 ? 15.455 7.603 -26.437 1.00 76.44 86 THR A O 1
ATOM 704 N N . THR A 1 87 ? 17.273 7.993 -25.169 1.00 71.75 87 THR A N 1
ATOM 705 C CA . THR A 1 87 ? 17.976 6.782 -25.614 1.00 71.75 87 THR A CA 1
ATOM 706 C C . THR A 1 87 ? 17.185 5.522 -25.247 1.00 71.75 87 THR A C 1
ATOM 708 O O . THR A 1 87 ? 16.942 4.683 -26.100 1.00 71.75 87 THR A O 1
ATOM 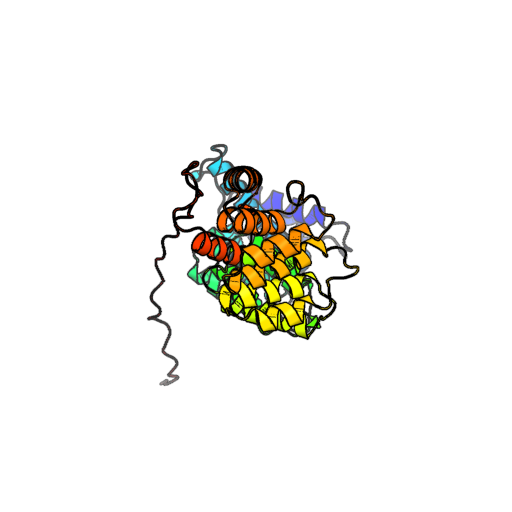711 N N . ALA A 1 88 ? 16.728 5.368 -24.002 1.00 70.94 88 ALA A N 1
ATOM 712 C CA . ALA A 1 88 ? 15.973 4.178 -23.610 1.00 70.94 88 ALA A CA 1
ATOM 713 C C . ALA A 1 88 ? 14.682 3.998 -24.439 1.00 70.94 88 ALA A C 1
ATOM 715 O O . ALA A 1 88 ? 14.386 2.884 -24.869 1.00 70.94 88 ALA A O 1
ATOM 716 N N . GLU A 1 89 ? 13.936 5.074 -24.715 1.00 72.62 89 GLU A N 1
ATOM 717 C CA . GLU A 1 89 ? 12.690 5.020 -25.496 1.00 72.62 89 GLU A CA 1
ATOM 718 C C . GLU A 1 89 ? 12.896 4.606 -26.955 1.00 72.62 89 GLU A C 1
ATOM 720 O O . GLU A 1 89 ? 12.186 3.719 -27.432 1.00 72.62 89 GLU A O 1
ATOM 725 N N . GLU A 1 90 ? 13.858 5.211 -27.657 1.00 79.06 90 GLU A N 1
ATOM 726 C CA . GLU A 1 90 ? 14.182 4.871 -29.053 1.00 79.06 90 GLU A CA 1
ATOM 727 C C . GLU A 1 90 ? 14.510 3.380 -29.194 1.00 79.06 90 GLU A C 1
ATOM 729 O O . GLU A 1 90 ? 14.066 2.687 -30.113 1.00 79.06 90 GLU A O 1
ATOM 734 N N . TRP A 1 91 ? 15.242 2.863 -28.216 1.00 73.25 91 TRP A N 1
ATOM 735 C CA . TRP A 1 91 ? 15.718 1.493 -28.180 1.00 73.25 91 TRP A CA 1
ATOM 736 C C . TRP A 1 91 ? 14.616 0.497 -27.810 1.00 73.25 91 TRP A C 1
ATOM 738 O O . TRP A 1 91 ? 14.505 -0.574 -28.412 1.00 73.25 91 TRP A O 1
ATOM 748 N N . LEU A 1 92 ? 13.746 0.874 -26.872 1.00 75.38 92 LEU A N 1
ATOM 749 C CA . LEU A 1 92 ? 12.549 0.116 -26.523 1.00 75.38 92 LEU A CA 1
ATOM 750 C C . LEU A 1 92 ? 11.523 0.111 -27.658 1.00 75.38 92 LEU A C 1
ATOM 752 O O . LEU A 1 92 ? 10.818 -0.884 -27.826 1.00 75.38 92 LEU A O 1
ATOM 756 N N . ALA A 1 93 ? 11.406 1.184 -28.449 1.00 77.50 93 ALA A N 1
ATOM 757 C CA . ALA A 1 93 ? 10.513 1.255 -29.611 1.00 77.50 93 ALA A CA 1
ATOM 758 C C . ALA A 1 93 ? 10.817 0.147 -30.633 1.00 77.50 93 ALA A C 1
ATOM 760 O O . ALA A 1 93 ? 9.895 -0.419 -31.221 1.00 77.50 93 ALA A O 1
ATOM 761 N N . ALA A 1 94 ? 12.092 -0.221 -30.764 1.00 72.94 94 ALA A N 1
ATOM 762 C CA . ALA A 1 94 ? 12.572 -1.255 -31.671 1.00 72.94 94 ALA A CA 1
ATOM 763 C C . ALA A 1 94 ? 12.965 -2.569 -30.957 1.00 72.94 94 ALA A C 1
ATOM 765 O O . ALA A 1 94 ? 13.801 -3.318 -31.469 1.00 72.94 94 ALA A O 1
ATOM 766 N N . ALA A 1 95 ? 12.405 -2.861 -29.778 1.00 66.81 95 ALA A N 1
ATOM 767 C CA . ALA A 1 95 ? 12.704 -4.092 -29.045 1.00 66.81 95 ALA A CA 1
ATOM 768 C C . ALA A 1 95 ? 12.280 -5.353 -29.843 1.00 66.81 95 ALA A C 1
ATOM 770 O O . ALA A 1 95 ? 11.173 -5.397 -30.385 1.00 66.81 95 ALA A O 1
ATOM 771 N N . PRO A 1 96 ? 13.135 -6.388 -29.947 1.00 65.88 96 PRO A N 1
ATOM 772 C CA . PRO A 1 96 ? 12.850 -7.595 -30.704 1.00 65.88 96 PRO A CA 1
ATOM 773 C C . PRO A 1 96 ? 11.822 -8.467 -29.972 1.00 65.88 96 PRO A C 1
ATOM 775 O O . PRO A 1 96 ? 11.783 -8.462 -28.741 1.00 65.88 96 PRO A O 1
ATOM 778 N N . PRO A 1 97 ? 11.075 -9.322 -30.695 1.00 66.06 97 PRO A N 1
ATOM 779 C CA . PRO A 1 97 ? 10.009 -10.145 -30.110 1.00 66.06 97 PRO A CA 1
ATOM 780 C C . PRO A 1 97 ? 10.456 -11.133 -29.019 1.00 66.06 97 PRO A C 1
ATOM 782 O O . PRO A 1 97 ? 9.617 -11.700 -28.332 1.00 66.06 97 PRO A O 1
ATOM 785 N N . LYS A 1 98 ? 11.767 -11.392 -28.895 1.00 68.69 98 LYS A N 1
ATOM 786 C CA . LYS A 1 98 ? 12.346 -12.292 -27.883 1.00 68.69 98 LYS A CA 1
ATOM 787 C C . LYS A 1 98 ? 12.496 -11.648 -26.500 1.00 68.69 98 LYS A C 1
ATOM 789 O O . LYS A 1 98 ? 12.740 -12.376 -25.545 1.00 68.69 98 LYS A O 1
ATOM 794 N N . ILE A 1 99 ? 12.410 -10.320 -26.394 1.00 68.19 99 ILE A N 1
ATOM 795 C CA . ILE A 1 99 ? 12.395 -9.637 -25.096 1.00 68.19 99 ILE A CA 1
ATOM 796 C C . ILE A 1 99 ? 10.977 -9.695 -24.547 1.00 68.19 99 ILE A C 1
ATOM 798 O O . ILE A 1 99 ? 10.012 -9.502 -25.285 1.00 68.19 99 ILE A O 1
ATOM 802 N N . ASP A 1 100 ? 10.870 -9.951 -23.247 1.00 71.56 100 ASP A N 1
ATOM 803 C CA . ASP A 1 100 ? 9.602 -9.966 -22.533 1.00 71.56 100 ASP A CA 1
ATOM 804 C C . ASP A 1 100 ? 8.814 -8.661 -22.776 1.00 71.56 100 ASP A C 1
ATOM 806 O O . ASP A 1 100 ? 9.297 -7.552 -22.528 1.00 71.56 100 ASP A O 1
ATOM 810 N N . ALA A 1 101 ? 7.594 -8.796 -23.299 1.00 73.75 101 ALA A N 1
ATOM 811 C CA . ALA A 1 101 ? 6.754 -7.658 -23.656 1.00 73.75 101 ALA A CA 1
ATOM 812 C C . ALA A 1 101 ? 6.337 -6.833 -22.426 1.00 73.75 101 ALA A C 1
ATOM 814 O O . ALA A 1 101 ? 6.200 -5.614 -22.530 1.00 73.75 101 ALA A O 1
ATOM 815 N N . VAL A 1 102 ? 6.193 -7.463 -21.256 1.00 70.00 102 VAL A N 1
ATOM 816 C CA . VAL A 1 102 ? 5.929 -6.764 -19.994 1.00 70.00 102 VAL A CA 1
ATOM 817 C C . VAL A 1 102 ? 7.112 -5.893 -19.631 1.00 70.00 102 VAL A C 1
ATOM 819 O O . VAL A 1 102 ? 6.923 -4.718 -19.327 1.00 70.00 102 VAL A O 1
ATOM 822 N N . PHE A 1 103 ? 8.330 -6.430 -19.705 1.00 72.75 103 PHE A N 1
ATOM 823 C CA . PHE A 1 103 ? 9.544 -5.657 -19.450 1.00 72.75 103 PHE A CA 1
ATOM 824 C C . PHE A 1 103 ? 9.624 -4.433 -20.370 1.00 72.75 103 PHE A C 1
ATOM 826 O O . PHE A 1 103 ? 9.778 -3.312 -19.885 1.00 72.75 103 PHE A O 1
ATOM 833 N N . VAL A 1 104 ? 9.433 -4.623 -21.682 1.00 76.06 104 VAL A N 1
ATOM 834 C CA . VAL A 1 104 ? 9.494 -3.528 -22.665 1.00 76.06 104 VAL A CA 1
ATOM 835 C C . VAL A 1 104 ? 8.501 -2.418 -22.329 1.00 76.06 104 VAL A C 1
ATOM 837 O O . VAL A 1 104 ? 8.880 -1.249 -22.254 1.00 76.06 104 VAL A O 1
ATOM 840 N N . GLU A 1 105 ? 7.231 -2.761 -22.116 1.00 78.06 105 GLU A N 1
ATOM 841 C CA . GLU A 1 105 ? 6.198 -1.761 -21.833 1.00 78.06 105 GLU A CA 1
ATOM 842 C C . GLU A 1 105 ? 6.375 -1.124 -20.443 1.00 78.06 105 GLU A C 1
ATOM 844 O O . GLU A 1 105 ? 6.108 0.065 -20.276 1.00 78.06 105 GLU A O 1
ATOM 849 N N . THR A 1 106 ? 6.909 -1.856 -19.460 1.00 68.56 106 THR A N 1
ATOM 850 C CA . THR A 1 106 ? 7.200 -1.300 -18.129 1.00 68.56 106 THR A CA 1
ATOM 851 C C . THR A 1 106 ? 8.353 -0.295 -18.188 1.00 68.56 106 THR A C 1
ATOM 853 O O . THR A 1 106 ? 8.257 0.786 -17.608 1.00 68.56 106 THR A O 1
ATOM 856 N N . CYS A 1 107 ? 9.416 -0.580 -18.944 1.00 73.44 107 CYS A N 1
ATOM 857 C CA . CYS A 1 107 ? 10.503 0.378 -19.148 1.00 73.44 107 CYS A CA 1
ATOM 858 C C . CYS A 1 107 ? 10.056 1.605 -19.957 1.00 73.44 107 CYS A C 1
ATOM 860 O O . CYS A 1 107 ? 10.501 2.714 -19.666 1.00 73.44 107 CYS A O 1
ATOM 862 N N . ARG A 1 108 ? 9.147 1.444 -20.932 1.00 78.56 108 ARG A N 1
ATOM 863 C CA . ARG A 1 108 ? 8.552 2.583 -21.657 1.00 78.56 108 ARG A CA 1
ATOM 864 C C . ARG A 1 108 ? 7.697 3.458 -20.743 1.00 78.56 108 ARG A C 1
ATOM 866 O O . ARG A 1 108 ? 7.770 4.679 -20.832 1.00 78.56 108 ARG A O 1
ATOM 873 N N . CYS A 1 109 ? 6.922 2.843 -19.850 1.00 74.50 109 CYS A N 1
ATOM 874 C CA . CYS A 1 109 ? 6.176 3.554 -18.814 1.00 74.50 109 CYS A CA 1
ATOM 875 C C . CYS A 1 109 ? 7.119 4.370 -17.918 1.00 74.50 109 CYS A C 1
ATOM 877 O O . CYS A 1 109 ? 6.950 5.582 -17.798 1.00 74.50 109 CYS A O 1
ATOM 879 N N . ALA A 1 110 ? 8.162 3.734 -17.378 1.00 69.12 110 ALA A N 1
ATOM 880 C CA . ALA A 1 110 ? 9.168 4.388 -16.544 1.00 69.12 110 ALA A CA 1
ATOM 881 C C . ALA A 1 110 ? 9.846 5.575 -17.250 1.00 69.12 110 ALA A C 1
ATOM 883 O O . ALA A 1 110 ? 9.998 6.643 -16.656 1.00 69.12 110 ALA A O 1
ATOM 884 N N . ALA A 1 111 ? 10.226 5.413 -18.521 1.00 72.50 111 ALA A N 1
ATOM 885 C CA . ALA A 1 111 ? 10.856 6.479 -19.291 1.00 72.50 111 ALA A CA 1
ATOM 886 C C . ALA A 1 111 ? 9.914 7.673 -19.516 1.00 72.50 111 ALA A C 1
ATOM 888 O O . ALA A 1 111 ? 10.308 8.812 -19.264 1.00 72.50 111 ALA A O 1
ATOM 889 N N . ALA A 1 112 ? 8.663 7.417 -19.909 1.00 74.25 112 ALA A N 1
ATOM 890 C CA . ALA A 1 112 ? 7.662 8.461 -20.108 1.00 74.25 112 ALA A CA 1
ATOM 891 C C . ALA A 1 112 ? 7.331 9.203 -18.801 1.00 74.25 112 ALA A C 1
ATOM 893 O O . ALA A 1 112 ? 7.248 10.431 -18.800 1.00 74.25 112 ALA A O 1
ATOM 894 N N . PHE A 1 113 ? 7.219 8.482 -17.678 1.00 69.44 113 PHE A N 1
ATOM 895 C CA . PHE A 1 113 ? 7.004 9.082 -16.358 1.00 69.44 113 PHE A CA 1
ATOM 896 C C . PHE A 1 113 ? 8.152 10.013 -15.965 1.00 69.44 113 PHE A C 1
ATOM 898 O O . PHE A 1 113 ? 7.923 11.154 -15.578 1.00 69.44 113 PHE A O 1
ATOM 905 N N . LEU A 1 114 ? 9.398 9.554 -16.119 1.00 68.69 114 LEU A N 1
ATOM 906 C CA . LEU A 1 114 ? 10.584 10.347 -15.791 1.00 68.69 114 LEU A CA 1
ATOM 907 C C . LEU A 1 114 ? 10.742 11.593 -16.686 1.00 68.69 114 LEU A C 1
ATOM 909 O O . LEU A 1 114 ? 11.371 12.561 -16.268 1.00 68.69 114 LEU A O 1
ATOM 913 N N . LYS A 1 115 ? 10.136 11.607 -17.881 1.00 73.00 115 LYS A N 1
ATOM 914 C CA . LYS A 1 115 ? 10.022 12.797 -18.747 1.00 73.00 115 LYS A CA 1
ATOM 915 C C . LYS A 1 115 ? 8.870 13.739 -18.364 1.00 73.00 115 LYS A C 1
ATOM 917 O O . LYS A 1 115 ? 8.726 14.790 -18.983 1.00 73.00 115 LYS A O 1
ATOM 922 N N . GLY A 1 116 ? 8.035 13.366 -17.393 1.00 67.31 116 GLY A N 1
ATOM 923 C CA . GLY A 1 116 ? 6.813 14.085 -17.025 1.00 67.31 116 GLY A CA 1
ATOM 924 C C . GLY A 1 116 ? 5.626 13.850 -17.970 1.00 67.31 116 GLY A C 1
ATOM 925 O O . GLY A 1 116 ? 4.607 14.527 -17.850 1.00 67.31 116 GLY A O 1
ATOM 926 N N . ASP A 1 117 ? 5.719 12.898 -18.907 1.00 74.94 117 ASP A N 1
ATOM 927 C CA . ASP A 1 117 ? 4.624 12.538 -19.816 1.00 74.94 117 ASP A CA 1
ATOM 928 C C . ASP A 1 117 ? 3.717 11.482 -19.162 1.00 74.94 117 ASP A C 1
ATOM 930 O O . ASP A 1 117 ? 3.756 10.284 -19.468 1.00 74.94 117 ASP A O 1
ATOM 934 N N . ASN A 1 118 ? 2.892 11.943 -18.218 1.00 64.50 118 ASN A N 1
ATOM 935 C CA . ASN A 1 118 ? 1.989 11.090 -17.441 1.00 64.50 118 ASN A CA 1
ATOM 936 C C . ASN A 1 118 ? 0.979 10.339 -18.325 1.00 64.50 118 ASN A C 1
ATOM 938 O O . ASN A 1 118 ? 0.629 9.197 -18.028 1.00 64.50 118 ASN A O 1
ATOM 942 N N . ALA A 1 119 ? 0.547 10.936 -19.440 1.00 70.38 119 ALA A N 1
ATOM 943 C CA . ALA A 1 119 ? -0.399 10.316 -20.365 1.00 70.38 119 ALA A CA 1
ATOM 944 C C . ALA A 1 119 ? 0.227 9.128 -21.115 1.00 70.38 119 ALA A C 1
ATOM 946 O O . ALA A 1 119 ? -0.374 8.050 -21.179 1.00 70.38 119 ALA A O 1
ATOM 947 N N . LYS A 1 120 ? 1.452 9.280 -21.645 1.00 76.12 120 LYS A N 1
ATOM 948 C CA . LYS A 1 120 ? 2.168 8.153 -22.266 1.00 76.12 120 LYS A CA 1
ATOM 949 C C . LYS A 1 120 ? 2.590 7.109 -21.246 1.00 76.12 120 LYS A C 1
ATOM 951 O O . LYS A 1 120 ? 2.469 5.920 -21.538 1.00 76.12 120 LYS A O 1
ATOM 956 N N . SER A 1 121 ? 3.035 7.532 -20.062 1.00 69.75 121 SER A N 1
ATOM 957 C CA . SER A 1 121 ? 3.358 6.615 -18.967 1.00 69.75 121 SER A CA 1
ATOM 958 C C . SER A 1 121 ? 2.174 5.701 -18.659 1.00 69.75 121 SER A C 1
ATOM 960 O O . SER A 1 121 ? 2.299 4.477 -18.711 1.00 69.75 121 SER A O 1
ATOM 962 N N . PHE A 1 122 ? 0.996 6.299 -18.473 1.00 67.62 122 PHE A N 1
ATOM 963 C CA . PHE A 1 122 ? -0.252 5.587 -18.238 1.00 67.62 122 PHE A CA 1
ATOM 964 C C . PHE A 1 122 ? -0.605 4.625 -19.382 1.00 67.62 122 PHE A C 1
ATOM 966 O O . PHE A 1 122 ? -0.965 3.470 -19.146 1.00 67.62 122 PHE A O 1
ATOM 973 N N . HIS A 1 123 ? -0.466 5.060 -20.637 1.00 77.19 123 HIS A N 1
ATOM 974 C CA . HIS A 1 123 ? -0.728 4.208 -21.799 1.00 77.19 123 HIS A CA 1
ATOM 975 C C . HIS A 1 123 ? 0.191 2.975 -21.849 1.00 77.19 123 HIS A C 1
ATOM 977 O O . HIS A 1 123 ? -0.284 1.852 -22.047 1.00 77.19 123 HIS A O 1
ATOM 983 N N . TYR A 1 124 ? 1.498 3.158 -21.652 1.00 76.38 124 TYR A N 1
ATOM 984 C CA . TYR A 1 124 ? 2.454 2.049 -21.628 1.00 76.38 124 TYR A CA 1
ATOM 985 C C . TYR A 1 124 ? 2.233 1.130 -20.434 1.00 76.38 124 TYR A C 1
ATOM 987 O O . TYR A 1 124 ? 2.314 -0.087 -20.576 1.00 76.38 124 TYR A O 1
ATOM 995 N N . GLN A 1 125 ? 1.849 1.681 -19.286 1.00 70.94 125 GLN A N 1
ATOM 996 C CA . GLN A 1 125 ? 1.491 0.892 -18.119 1.00 70.94 125 GLN A CA 1
ATOM 997 C C . GLN A 1 125 ? 0.308 -0.040 -18.407 1.00 70.94 125 GLN A C 1
ATOM 999 O O . GLN A 1 125 ? 0.387 -1.239 -18.145 1.00 70.94 125 GLN A O 1
ATOM 1004 N N . GLN A 1 126 ? -0.767 0.462 -19.027 1.00 70.62 126 GLN A N 1
ATOM 1005 C CA . GLN A 1 126 ? -1.893 -0.384 -19.443 1.00 70.62 126 GLN A CA 1
ATO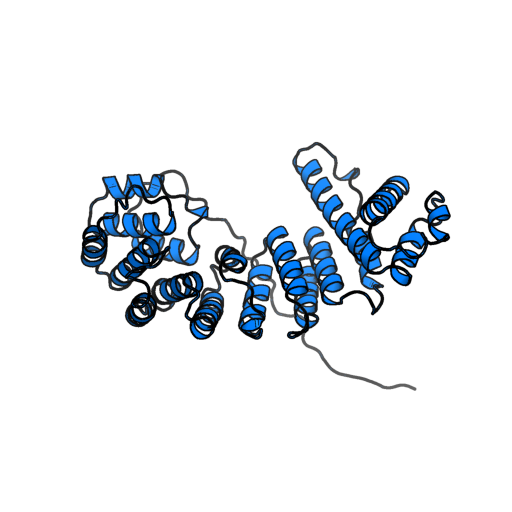M 1006 C C . GLN A 1 126 ? -1.463 -1.498 -20.404 1.00 70.62 126 GLN A C 1
ATOM 1008 O O . GLN A 1 126 ? -1.982 -2.613 -20.333 1.00 70.62 126 GLN A O 1
ATOM 1013 N N . ARG A 1 127 ? -0.519 -1.214 -21.305 1.00 76.69 127 ARG A N 1
ATOM 1014 C CA . ARG A 1 127 ? 0.035 -2.212 -22.226 1.00 76.69 127 ARG A CA 1
ATOM 1015 C C . ARG A 1 127 ? 0.898 -3.243 -21.509 1.00 76.69 127 ARG A C 1
ATOM 1017 O O . ARG A 1 127 ? 0.750 -4.417 -21.821 1.00 76.69 127 ARG A O 1
ATOM 1024 N N . ALA A 1 128 ? 1.711 -2.840 -20.533 1.00 72.56 128 ALA A N 1
ATOM 1025 C CA . ALA A 1 128 ? 2.502 -3.746 -19.702 1.00 72.56 128 ALA A CA 1
ATOM 1026 C C . ALA A 1 128 ? 1.605 -4.733 -18.951 1.00 72.56 128 ALA A C 1
ATOM 1028 O O . ALA A 1 128 ? 1.838 -5.937 -18.994 1.00 72.56 128 ALA A O 1
ATOM 1029 N N . PHE A 1 129 ? 0.516 -4.239 -18.357 1.00 66.75 129 PHE A N 1
ATOM 1030 C CA . PHE A 1 129 ? -0.473 -5.087 -17.697 1.00 66.75 129 PHE A CA 1
ATOM 1031 C C . PHE A 1 129 ? -1.214 -6.015 -18.671 1.00 66.75 129 PHE A C 1
ATOM 1033 O O . PHE A 1 129 ? -1.439 -7.173 -18.348 1.00 66.75 129 PHE A O 1
ATOM 1040 N N . ARG A 1 130 ? -1.561 -5.561 -19.884 1.00 68.75 130 ARG A N 1
ATOM 1041 C CA . ARG A 1 130 ? -2.165 -6.438 -20.911 1.00 68.75 130 ARG A CA 1
ATOM 1042 C C . ARG A 1 130 ? -1.189 -7.479 -21.465 1.00 68.75 130 ARG A C 1
ATOM 1044 O O . ARG A 1 130 ? -1.623 -8.554 -21.858 1.00 68.75 130 ARG A O 1
ATOM 1051 N N . ALA A 1 131 ? 0.094 -7.134 -21.549 1.00 67.31 131 ALA A N 1
ATOM 1052 C CA . ALA A 1 131 ? 1.159 -8.019 -22.004 1.00 67.31 131 ALA A CA 1
ATOM 1053 C C . ALA A 1 131 ? 1.559 -9.045 -20.936 1.00 67.31 131 ALA A C 1
ATOM 1055 O O . ALA A 1 131 ? 2.160 -10.064 -21.274 1.00 67.31 131 ALA A O 1
ATOM 1056 N N . ALA A 1 132 ? 1.234 -8.784 -19.664 1.00 64.00 132 ALA A N 1
ATOM 1057 C CA . ALA A 1 132 ? 1.429 -9.731 -18.582 1.00 64.00 132 ALA A CA 1
ATOM 1058 C C . ALA A 1 132 ? 0.440 -10.883 -18.759 1.00 64.00 132 ALA A C 1
ATOM 1060 O O . ALA A 1 132 ? -0.737 -10.780 -18.420 1.00 64.00 132 ALA A O 1
ATOM 1061 N N . ASP A 1 133 ? 0.933 -11.978 -19.334 1.00 57.97 133 ASP A N 1
ATOM 1062 C CA . ASP A 1 133 ? 0.199 -13.231 -19.420 1.00 57.97 133 ASP A CA 1
ATOM 1063 C C . ASP A 1 133 ? -0.150 -13.703 -17.999 1.00 57.97 133 ASP A C 1
ATOM 1065 O O . ASP A 1 133 ? 0.720 -13.819 -17.132 1.00 57.97 133 ASP A O 1
ATOM 1069 N N . PHE A 1 134 ? -1.437 -13.954 -17.742 1.00 50.62 134 PHE A N 1
ATOM 1070 C CA . PHE A 1 134 ? -1.940 -14.310 -16.414 1.00 50.62 134 PHE A CA 1
ATOM 1071 C C . PHE A 1 134 ? -1.287 -15.589 -15.854 1.00 50.62 134 PHE A C 1
ATOM 1073 O O . PHE A 1 134 ? -1.210 -15.737 -14.629 1.00 50.62 134 PHE A O 1
ATOM 1080 N N . GLU A 1 135 ? -0.806 -16.482 -16.731 1.00 41.97 135 GLU A N 1
ATOM 1081 C CA . GLU A 1 135 ? -0.170 -17.759 -16.374 1.00 41.97 135 GLU A CA 1
ATOM 1082 C C . GLU A 1 135 ? 1.367 -17.699 -16.304 1.00 41.97 135 GLU A C 1
ATOM 1084 O O . GLU A 1 135 ? 1.976 -18.466 -15.553 1.00 41.97 135 GLU A O 1
ATOM 1089 N N . ARG A 1 136 ? 2.023 -16.772 -17.018 1.00 47.06 136 ARG A N 1
ATOM 1090 C CA . ARG A 1 136 ? 3.484 -16.605 -16.974 1.00 47.06 136 ARG A CA 1
ATOM 1091 C C . ARG A 1 136 ? 3.888 -15.439 -16.074 1.00 47.06 136 ARG A C 1
ATOM 1093 O O . ARG A 1 136 ? 4.030 -14.290 -16.471 1.00 47.06 136 ARG A O 1
ATOM 1100 N N . THR A 1 137 ? 4.250 -15.858 -14.866 1.00 48.88 137 THR A N 1
ATOM 1101 C CA . THR A 1 137 ? 5.308 -15.315 -14.005 1.00 48.88 137 THR A CA 1
ATOM 1102 C C . THR A 1 137 ? 4.998 -14.117 -13.102 1.00 48.88 137 THR A C 1
ATOM 1104 O O . THR A 1 137 ? 5.055 -12.949 -13.466 1.00 48.88 137 THR A O 1
ATOM 1107 N N . TYR A 1 138 ? 4.915 -14.452 -11.815 1.00 48.44 138 TYR A N 1
ATOM 1108 C CA . TYR A 1 138 ? 5.241 -13.650 -10.629 1.00 48.44 138 TYR A CA 1
ATOM 1109 C C . TYR A 1 138 ? 6.405 -12.645 -10.796 1.00 48.44 138 TYR A C 1
ATOM 1111 O O . TYR A 1 138 ? 6.417 -11.598 -10.152 1.00 48.44 138 TYR A O 1
ATOM 1119 N N . GLN A 1 139 ? 7.386 -12.936 -11.659 1.00 49.44 139 GLN A N 1
ATOM 1120 C CA . GLN A 1 139 ? 8.494 -12.026 -11.974 1.00 49.44 139 GLN A CA 1
ATOM 1121 C C . GLN A 1 139 ? 8.023 -10.767 -12.709 1.00 49.44 139 GLN A C 1
ATOM 1123 O O . GLN A 1 139 ? 8.425 -9.671 -12.333 1.00 49.44 139 GLN A O 1
ATOM 1128 N N . SER A 1 140 ? 7.120 -10.898 -13.681 1.00 53.66 140 SER A N 1
ATOM 1129 C CA . SER A 1 140 ? 6.554 -9.771 -14.427 1.00 53.66 140 SER A CA 1
ATOM 1130 C C . SER A 1 140 ? 5.726 -8.866 -13.508 1.00 53.66 140 SER A C 1
ATOM 1132 O O . SER A 1 140 ? 5.826 -7.645 -13.591 1.00 53.66 140 SER A O 1
ATOM 1134 N N . TYR A 1 141 ? 5.013 -9.457 -12.540 1.00 57.00 141 TYR A N 1
ATOM 1135 C CA . TYR A 1 141 ? 4.330 -8.719 -11.476 1.00 57.00 141 TYR A CA 1
ATOM 1136 C C . TYR A 1 141 ? 5.314 -7.981 -10.572 1.00 57.00 141 TYR A C 1
ATOM 1138 O O . TYR A 1 141 ? 5.183 -6.777 -10.428 1.00 57.00 141 TYR A O 1
ATOM 1146 N N . ASN A 1 142 ? 6.327 -8.643 -10.004 1.00 58.06 142 ASN A N 1
ATOM 1147 C CA . ASN A 1 142 ? 7.310 -7.961 -9.153 1.00 58.06 142 ASN A CA 1
ATOM 1148 C C . ASN A 1 142 ? 8.039 -6.831 -9.889 1.00 58.06 142 ASN A C 1
ATOM 1150 O O . ASN A 1 142 ? 8.287 -5.793 -9.289 1.00 58.06 142 ASN A O 1
ATOM 1154 N N . THR A 1 143 ? 8.344 -6.991 -11.178 1.00 59.59 143 THR A N 1
ATOM 1155 C CA . THR A 1 143 ? 8.944 -5.926 -11.994 1.00 59.59 143 THR A CA 1
ATOM 1156 C C . THR A 1 143 ? 8.005 -4.729 -12.123 1.00 59.59 143 THR A C 1
ATOM 1158 O O . THR A 1 143 ? 8.429 -3.599 -11.877 1.00 59.59 143 THR A O 1
ATOM 1161 N N . ILE A 1 144 ? 6.722 -4.962 -12.426 1.00 60.00 144 ILE A N 1
ATOM 1162 C CA . ILE A 1 144 ? 5.719 -3.892 -12.463 1.00 60.00 144 ILE A CA 1
ATOM 1163 C C . ILE A 1 144 ? 5.562 -3.250 -11.077 1.00 60.00 144 ILE A C 1
ATOM 1165 O O . ILE A 1 144 ? 5.577 -2.027 -10.989 1.00 60.00 144 ILE A O 1
ATOM 1169 N N . LEU A 1 145 ? 5.448 -4.040 -10.004 1.00 60.41 145 LEU A N 1
ATOM 1170 C CA . LEU A 1 145 ? 5.224 -3.567 -8.631 1.00 60.41 145 LEU A CA 1
ATOM 1171 C C . LEU A 1 145 ? 6.413 -2.743 -8.112 1.00 60.41 145 LEU A C 1
ATOM 1173 O O . LEU A 1 145 ? 6.207 -1.647 -7.602 1.00 60.41 145 LEU A O 1
ATOM 1177 N N . ASN A 1 146 ? 7.646 -3.221 -8.306 1.00 62.16 146 ASN A N 1
ATOM 1178 C CA . ASN A 1 146 ? 8.866 -2.543 -7.859 1.00 62.16 146 ASN A CA 1
ATOM 1179 C C . ASN A 1 146 ? 9.088 -1.221 -8.603 1.00 62.16 146 ASN A C 1
ATOM 1181 O O . ASN A 1 146 ? 9.505 -0.232 -8.004 1.00 62.16 146 ASN A O 1
ATOM 1185 N N . LEU A 1 147 ? 8.818 -1.180 -9.913 1.00 55.91 147 LEU A N 1
ATOM 1186 C CA . LEU A 1 147 ? 8.935 0.056 -10.689 1.00 55.91 147 LEU A CA 1
ATOM 1187 C C . LEU A 1 147 ? 7.788 1.020 -10.351 1.00 55.91 147 LEU A C 1
ATOM 1189 O O . LEU A 1 147 ? 8.030 2.203 -10.144 1.00 55.91 147 LEU A O 1
ATOM 1193 N N . SER A 1 148 ? 6.572 0.508 -10.168 1.00 57.75 148 SER A N 1
ATOM 1194 C CA . SER A 1 148 ? 5.406 1.267 -9.693 1.00 57.75 148 SER A CA 1
ATOM 1195 C C . SER A 1 148 ? 5.649 1.940 -8.338 1.00 57.75 148 SER A C 1
ATOM 1197 O O . SER A 1 148 ? 5.361 3.124 -8.168 1.00 57.75 148 SER A O 1
ATOM 1199 N N . GLU A 1 149 ? 6.232 1.208 -7.386 1.00 59.78 149 GLU A N 1
ATOM 1200 C CA . GLU A 1 149 ? 6.634 1.728 -6.076 1.00 59.78 149 GLU A CA 1
ATOM 1201 C C . GLU A 1 149 ? 7.687 2.838 -6.206 1.00 59.78 149 GLU A C 1
ATOM 1203 O O . GLU A 1 149 ? 7.625 3.848 -5.504 1.00 59.78 149 GLU A O 1
ATOM 1208 N N . ARG A 1 150 ? 8.630 2.680 -7.143 1.00 61.19 150 ARG A N 1
ATOM 1209 C CA . ARG A 1 150 ? 9.728 3.627 -7.375 1.00 61.19 150 ARG A CA 1
ATOM 1210 C C . ARG A 1 150 ? 9.267 4.970 -7.942 1.00 61.19 150 ARG A C 1
ATOM 1212 O O . ARG A 1 150 ? 9.945 5.969 -7.707 1.00 61.19 150 ARG A O 1
ATOM 1219 N N . TYR A 1 151 ? 8.152 4.989 -8.670 1.00 57.31 151 TYR A N 1
ATOM 1220 C CA . TYR A 1 151 ? 7.613 6.187 -9.325 1.00 57.31 151 TYR A CA 1
ATOM 1221 C C . TYR A 1 151 ? 6.407 6.799 -8.596 1.00 57.31 151 TYR A C 1
ATOM 1223 O O . TYR A 1 151 ? 6.141 7.983 -8.762 1.00 57.31 151 TYR A O 1
ATOM 1231 N N . GLY A 1 152 ? 5.746 6.047 -7.708 1.00 56.88 152 GLY A N 1
ATOM 1232 C CA . GLY A 1 152 ? 4.940 6.616 -6.623 1.00 56.88 152 GLY A CA 1
ATOM 1233 C C . GLY A 1 152 ? 3.712 7.435 -7.040 1.00 56.88 152 GLY A C 1
ATOM 1234 O O . GLY A 1 152 ? 3.417 8.431 -6.384 1.00 56.88 152 GLY A O 1
ATOM 1235 N N . ASP A 1 153 ? 2.995 7.021 -8.086 1.00 65.75 153 ASP A N 1
ATOM 1236 C CA . ASP A 1 153 ? 1.779 7.692 -8.575 1.00 65.75 153 ASP A CA 1
ATOM 1237 C C . ASP A 1 153 ? 0.493 6.940 -8.162 1.00 65.75 153 ASP A C 1
ATOM 1239 O O . ASP A 1 153 ? 0.397 5.713 -8.278 1.00 65.75 153 ASP A O 1
ATOM 1243 N N . SER A 1 154 ? -0.533 7.680 -7.736 1.00 67.19 154 SER A N 1
ATOM 1244 C CA . SER A 1 154 ? -1.892 7.176 -7.500 1.00 67.19 154 SER A CA 1
ATOM 1245 C C . SER A 1 154 ? -2.495 6.474 -8.715 1.00 67.19 154 SER A C 1
ATOM 1247 O O . SER A 1 154 ? -3.134 5.433 -8.554 1.00 67.19 154 SER A O 1
ATOM 1249 N N . ASN A 1 155 ? -2.228 6.941 -9.941 1.00 65.38 155 ASN A N 1
ATOM 1250 C CA . ASN A 1 155 ? -2.705 6.242 -11.142 1.00 65.38 155 ASN A CA 1
ATOM 1251 C C . ASN A 1 155 ? -2.092 4.850 -11.285 1.00 65.38 155 ASN A C 1
ATOM 1253 O O . ASN A 1 155 ? -2.752 3.918 -11.744 1.00 65.38 155 ASN A O 1
ATOM 1257 N N . THR A 1 156 ? -0.839 4.709 -10.869 1.00 68.44 156 THR A N 1
ATOM 1258 C CA . THR A 1 156 ? -0.113 3.447 -10.922 1.00 68.44 156 THR A CA 1
ATOM 1259 C C . THR A 1 156 ? -0.666 2.464 -9.896 1.00 68.44 156 THR A C 1
ATOM 1261 O O . THR A 1 156 ? -0.981 1.326 -10.249 1.00 68.44 156 THR A O 1
ATOM 1264 N N . ALA A 1 157 ? -0.879 2.912 -8.655 1.00 72.38 157 ALA A N 1
ATOM 1265 C CA . ALA A 1 157 ? -1.545 2.105 -7.634 1.00 72.38 157 ALA A CA 1
ATOM 1266 C C . ALA A 1 157 ? -2.952 1.670 -8.077 1.00 72.38 157 ALA A C 1
ATOM 1268 O O . ALA A 1 157 ? -3.351 0.525 -7.849 1.00 72.38 157 ALA A O 1
ATOM 1269 N N . ARG A 1 158 ? -3.679 2.553 -8.774 1.00 71.81 158 ARG A N 1
ATOM 1270 C CA . ARG A 1 158 ? -5.016 2.278 -9.311 1.00 71.81 158 ARG A CA 1
ATOM 1271 C C . ARG A 1 158 ? -4.992 1.189 -10.366 1.00 71.81 158 ARG A C 1
ATOM 1273 O O . ARG A 1 158 ? -5.713 0.204 -10.234 1.00 71.81 158 ARG A O 1
ATOM 1280 N N . ILE A 1 159 ? -4.158 1.326 -11.399 1.00 68.19 159 ILE A N 1
ATOM 1281 C CA . ILE A 1 159 ? -4.083 0.312 -12.457 1.00 68.19 159 ILE A CA 1
ATOM 1282 C C . ILE A 1 159 ? -3.597 -1.021 -11.881 1.00 68.19 159 ILE A C 1
ATOM 1284 O O . ILE A 1 159 ? -4.184 -2.053 -12.201 1.00 68.19 159 ILE A O 1
ATOM 1288 N N . ALA A 1 160 ? -2.587 -1.004 -11.002 1.00 73.06 160 ALA A N 1
ATOM 1289 C CA . ALA A 1 160 ? -2.120 -2.208 -10.322 1.00 73.06 160 ALA A CA 1
ATOM 1290 C C . ALA A 1 160 ? -3.263 -2.889 -9.560 1.00 73.06 160 ALA A C 1
ATOM 1292 O O . ALA A 1 160 ? -3.478 -4.084 -9.722 1.00 73.06 160 ALA A O 1
ATOM 1293 N N . THR A 1 161 ? -4.057 -2.131 -8.807 1.00 77.06 161 THR A N 1
ATOM 1294 C CA . THR A 1 161 ? -5.183 -2.670 -8.031 1.00 77.06 161 THR A CA 1
ATOM 1295 C C . THR A 1 161 ? -6.298 -3.215 -8.920 1.00 77.06 161 THR A C 1
ATOM 1297 O O . THR A 1 161 ? -6.731 -4.342 -8.697 1.00 77.06 161 THR A O 1
ATOM 1300 N N . VAL A 1 162 ? -6.700 -2.496 -9.977 1.00 74.94 162 VAL A N 1
ATOM 1301 C CA . VAL A 1 162 ? -7.685 -2.976 -10.973 1.00 74.94 162 VAL A CA 1
ATOM 1302 C C . VAL A 1 162 ? -7.201 -4.242 -11.679 1.00 74.94 162 VAL A C 1
ATOM 1304 O O . VAL A 1 162 ? -7.994 -5.110 -12.042 1.00 74.94 162 VAL A O 1
ATOM 1307 N N . PHE A 1 163 ? -5.899 -4.345 -11.930 1.00 71.25 163 PHE A N 1
ATOM 1308 C CA . PHE A 1 163 ? -5.329 -5.527 -12.551 1.00 71.25 163 PHE A CA 1
ATOM 1309 C C . PHE A 1 163 ? -5.330 -6.709 -11.580 1.00 71.25 163 PHE A C 1
ATOM 1311 O O . PHE A 1 163 ? -5.887 -7.755 -11.903 1.00 71.25 163 PHE A O 1
ATOM 1318 N N . LEU A 1 164 ? -4.807 -6.521 -10.364 1.00 75.44 164 LEU A N 1
ATOM 1319 C CA . LEU A 1 164 ? -4.794 -7.542 -9.315 1.00 75.44 164 LEU A CA 1
ATOM 1320 C C . LEU A 1 164 ? -6.210 -8.023 -8.963 1.00 75.44 164 LEU A C 1
ATOM 1322 O O . LEU A 1 164 ? -6.411 -9.224 -8.773 1.00 75.44 164 LEU A O 1
ATOM 1326 N N . SER A 1 165 ? -7.204 -7.128 -8.949 1.00 74.94 165 SER A N 1
ATOM 1327 C CA . SER A 1 165 ? -8.606 -7.488 -8.701 1.00 74.94 165 S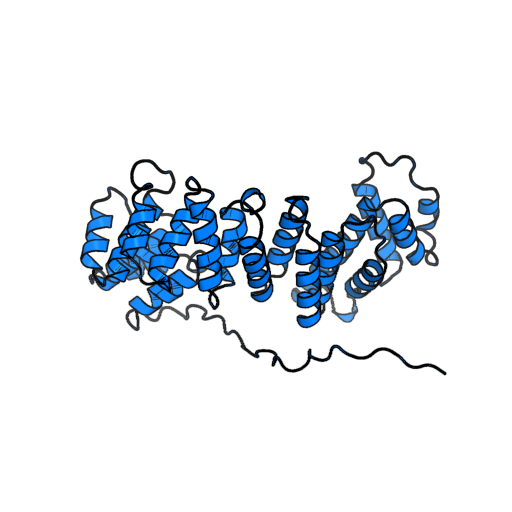ER A CA 1
ATOM 1328 C C . SER A 1 165 ? -9.206 -8.364 -9.804 1.00 74.94 165 SER A C 1
ATOM 1330 O O . SER A 1 165 ? -10.165 -9.088 -9.542 1.00 74.94 165 SER A O 1
ATOM 1332 N N . LYS A 1 166 ? -8.591 -8.407 -10.995 1.00 73.25 166 LYS A N 1
ATOM 1333 C CA . LYS A 1 166 ? -8.978 -9.256 -12.137 1.00 73.25 166 LYS A CA 1
ATOM 1334 C C . LYS A 1 166 ? -8.056 -10.465 -12.352 1.00 73.25 166 LYS A C 1
ATOM 1336 O O . LYS A 1 166 ? -8.468 -11.425 -12.997 1.00 73.25 166 LYS A O 1
ATOM 1341 N N . SER A 1 167 ? -6.845 -10.471 -11.790 1.00 69.69 167 SER A N 1
ATOM 1342 C CA . SER A 1 167 ? -5.872 -11.572 -11.920 1.00 69.69 167 SER A CA 1
ATOM 1343 C C . SER A 1 167 ? -6.315 -12.841 -11.190 1.00 69.69 167 SER A C 1
ATOM 1345 O O . SER A 1 167 ? -6.910 -12.725 -10.126 1.00 69.69 167 SER A O 1
ATOM 1347 N N . PRO A 1 168 ? -6.016 -14.068 -11.657 1.00 73.69 168 PRO A N 1
ATOM 1348 C CA . PRO A 1 168 ? -6.264 -15.289 -10.884 1.00 73.69 168 PRO A CA 1
ATOM 1349 C C . PRO A 1 168 ? -5.665 -15.197 -9.474 1.00 73.69 168 PRO A C 1
ATOM 1351 O O . PRO A 1 168 ? -4.541 -14.725 -9.319 1.00 73.69 168 PRO A O 1
ATOM 1354 N N . THR A 1 169 ? -6.380 -15.667 -8.442 1.00 72.88 169 THR A N 1
ATOM 1355 C CA . THR A 1 169 ? -5.926 -15.521 -7.044 1.00 72.88 169 THR A CA 1
ATOM 1356 C C . THR A 1 169 ? -4.518 -16.066 -6.831 1.00 72.88 169 THR A C 1
ATOM 1358 O O . THR A 1 169 ? -3.737 -15.450 -6.113 1.00 72.88 169 THR A O 1
ATOM 1361 N N . ALA A 1 170 ? -4.180 -17.211 -7.429 1.00 70.81 170 ALA A N 1
ATOM 1362 C CA . ALA A 1 170 ? -2.865 -17.832 -7.270 1.00 70.81 170 ALA A CA 1
ATOM 1363 C C . ALA A 1 170 ? -1.710 -16.930 -7.752 1.00 70.81 170 ALA A C 1
ATOM 1365 O O . ALA A 1 170 ? -0.585 -17.086 -7.288 1.00 70.81 170 ALA A O 1
ATOM 1366 N N . SER A 1 171 ? -2.000 -15.968 -8.633 1.00 67.44 171 SER A N 1
ATOM 1367 C CA . SER A 1 171 ? -1.026 -15.054 -9.235 1.00 67.44 171 SER A CA 1
ATOM 1368 C C . SER A 1 171 ? -0.913 -13.709 -8.505 1.00 67.44 171 SER A C 1
ATOM 1370 O O . SER A 1 171 ? 0.011 -12.949 -8.784 1.00 67.44 171 SER A O 1
ATOM 1372 N N . ILE A 1 172 ? -1.826 -13.388 -7.577 1.00 76.19 172 ILE A N 1
ATOM 1373 C CA . ILE A 1 172 ? -1.757 -12.139 -6.799 1.00 76.19 172 ILE A CA 1
ATOM 1374 C C . ILE A 1 172 ? -0.572 -12.238 -5.811 1.00 76.19 172 ILE A C 1
ATOM 1376 O O . ILE A 1 172 ? -0.384 -13.287 -5.197 1.00 76.19 172 ILE A O 1
ATOM 1380 N N . PRO A 1 173 ? 0.248 -11.197 -5.601 1.00 78.00 173 PRO A N 1
ATOM 1381 C CA . PRO A 1 173 ? 1.297 -11.239 -4.582 1.00 78.00 173 PRO A CA 1
ATOM 1382 C C . PRO A 1 173 ? 0.740 -11.414 -3.159 1.00 78.00 173 PRO A C 1
ATOM 1384 O O . PRO A 1 173 ? -0.463 -11.312 -2.913 1.00 78.00 173 PRO A O 1
ATOM 1387 N N . GLU A 1 174 ? 1.622 -11.691 -2.201 1.00 83.31 174 GLU A N 1
ATOM 1388 C CA . GLU A 1 174 ? 1.266 -11.715 -0.778 1.00 83.31 174 GLU A CA 1
ATOM 1389 C C . GLU A 1 174 ? 0.786 -10.334 -0.320 1.00 83.31 174 GLU A C 1
ATOM 1391 O O . GLU A 1 174 ? 1.331 -9.309 -0.738 1.00 83.31 174 GLU A O 1
ATOM 1396 N N . THR A 1 175 ? -0.196 -10.305 0.582 1.00 88.50 175 THR A N 1
ATOM 1397 C CA . THR A 1 175 ? -0.830 -9.064 1.044 1.00 88.50 175 THR A CA 1
ATOM 1398 C C . THR A 1 175 ? 0.154 -7.990 1.535 1.00 88.50 175 THR A C 1
ATOM 1400 O O . THR A 1 175 ? -0.016 -6.830 1.155 1.00 88.50 175 THR A O 1
ATOM 1403 N N . PRO A 1 176 ? 1.235 -8.307 2.283 1.00 85.75 176 PRO A N 1
ATOM 1404 C CA . PRO A 1 176 ? 2.218 -7.297 2.680 1.00 85.75 176 PRO A CA 1
ATOM 1405 C C . PRO A 1 176 ? 2.866 -6.561 1.498 1.00 85.75 176 PRO A C 1
ATOM 1407 O O . PRO A 1 176 ? 3.168 -5.376 1.609 1.00 85.75 176 PRO A O 1
ATOM 1410 N N . LYS A 1 177 ? 3.044 -7.233 0.350 1.00 79.19 177 LYS A N 1
ATOM 1411 C CA . LYS A 1 177 ? 3.682 -6.650 -0.840 1.00 79.19 177 LYS A CA 1
ATOM 1412 C C . LYS A 1 177 ? 2.787 -5.676 -1.588 1.00 79.19 177 LYS A C 1
ATOM 1414 O O . LYS A 1 177 ? 3.309 -4.847 -2.314 1.00 79.19 177 LYS A O 1
ATOM 1419 N N . ILE A 1 178 ? 1.472 -5.760 -1.424 1.00 81.69 178 ILE A N 1
ATOM 1420 C CA . ILE A 1 178 ? 0.504 -4.887 -2.111 1.00 81.69 178 ILE A CA 1
ATOM 1421 C C . ILE A 1 178 ? -0.117 -3.853 -1.166 1.00 81.69 178 ILE A C 1
ATOM 1423 O O . ILE A 1 178 ? -0.606 -2.832 -1.631 1.00 81.69 178 ILE A O 1
ATOM 1427 N N . ALA A 1 179 ? -0.029 -4.058 0.155 1.00 83.44 179 ALA A N 1
ATOM 1428 C CA . ALA A 1 179 ? -0.562 -3.139 1.165 1.00 83.44 179 ALA A CA 1
ATOM 1429 C C . ALA A 1 179 ? 0.059 -1.733 1.117 1.00 83.44 179 ALA A C 1
ATOM 1431 O O . ALA A 1 179 ? -0.521 -0.779 1.630 1.00 83.44 179 ALA A O 1
ATOM 1432 N N . HIS A 1 180 ? 1.216 -1.573 0.471 1.00 78.50 180 HIS A N 1
ATOM 1433 C CA . HIS A 1 180 ? 1.794 -0.256 0.226 1.00 78.50 180 HIS A CA 1
ATOM 1434 C C . HIS A 1 180 ? 0.968 0.591 -0.761 1.00 78.50 180 HIS A C 1
ATOM 1436 O O . HIS A 1 180 ? 1.173 1.801 -0.792 1.00 78.50 180 HIS A O 1
ATOM 1442 N N . TYR A 1 181 ? 0.041 0.007 -1.538 1.00 77.06 181 TYR A N 1
ATOM 1443 C CA . TYR A 1 181 ? -0.881 0.754 -2.404 1.00 77.06 181 TYR A CA 1
ATOM 1444 C C . TYR A 1 181 ? -1.994 1.465 -1.645 1.00 77.06 181 TYR A C 1
ATOM 1446 O O . TYR A 1 181 ? -2.515 2.461 -2.145 1.00 77.06 181 TYR A O 1
ATOM 1454 N N . ASP A 1 182 ? -2.296 1.031 -0.419 1.00 85.50 182 ASP A N 1
ATOM 1455 C CA . ASP A 1 182 ? -3.325 1.649 0.421 1.00 85.50 182 ASP A CA 1
ATOM 1456 C C . ASP A 1 182 ? -3.110 3.162 0.555 1.00 85.50 182 ASP A C 1
ATOM 1458 O O . ASP A 1 182 ? -4.074 3.926 0.565 1.00 85.50 182 ASP A O 1
ATOM 1462 N N . LYS A 1 183 ? -1.843 3.609 0.609 1.00 79.69 183 LYS A N 1
ATOM 1463 C CA . LYS A 1 183 ? -1.506 5.032 0.762 1.00 79.69 183 LYS A CA 1
ATOM 1464 C C . LYS A 1 183 ? -1.834 5.896 -0.458 1.00 79.69 183 LYS A C 1
ATOM 1466 O O . LYS A 1 183 ? -1.922 7.111 -0.334 1.00 79.69 183 LYS A O 1
ATOM 1471 N N . TYR A 1 184 ? -1.995 5.276 -1.621 1.00 76.06 184 TYR A N 1
ATOM 1472 C CA . TYR A 1 184 ? -2.188 5.956 -2.898 1.00 76.06 184 TYR A CA 1
ATOM 1473 C C . TYR A 1 184 ? -3.644 5.933 -3.380 1.00 76.06 184 TYR A C 1
ATOM 1475 O O . TYR A 1 184 ? -3.980 6.664 -4.309 1.00 76.06 184 TYR A O 1
ATOM 1483 N N . LEU A 1 185 ? -4.497 5.119 -2.749 1.00 79.19 185 LEU A N 1
ATOM 1484 C CA . LEU A 1 185 ? -5.870 4.826 -3.180 1.00 79.19 185 LEU A CA 1
ATOM 1485 C C . LEU A 1 185 ? -6.932 5.390 -2.236 1.00 79.19 185 LEU A C 1
ATOM 1487 O O . LEU A 1 185 ? -8.001 4.813 -2.057 1.00 79.19 185 LEU A O 1
ATOM 1491 N N . LEU A 1 186 ? -6.645 6.545 -1.634 1.00 76.06 186 LEU A N 1
ATOM 1492 C CA . LEU A 1 186 ? -7.578 7.209 -0.726 1.00 76.06 186 LEU A CA 1
ATOM 1493 C C . LEU A 1 186 ? -8.903 7.590 -1.411 1.00 76.06 186 LEU A C 1
ATOM 1495 O O . LEU A 1 186 ? -9.955 7.507 -0.783 1.00 76.06 186 LEU A O 1
ATOM 1499 N N . SER A 1 187 ? -8.852 8.010 -2.678 1.00 75.94 187 SER A N 1
ATOM 1500 C CA . SER A 1 187 ? -10.027 8.410 -3.464 1.00 75.94 187 SER A CA 1
ATOM 1501 C C . SER A 1 187 ? -10.811 7.235 -4.049 1.00 75.94 187 SER A C 1
ATOM 1503 O O . SER A 1 187 ? -11.868 7.463 -4.626 1.00 75.94 187 SER A O 1
ATOM 1505 N N . GLU A 1 188 ? -10.302 6.004 -3.930 1.00 83.12 188 GLU A N 1
ATOM 1506 C CA . GLU A 1 188 ? -10.878 4.807 -4.561 1.00 83.12 188 GLU A CA 1
ATOM 1507 C C . GLU A 1 188 ? -10.949 3.616 -3.580 1.00 83.12 188 GLU A C 1
ATOM 1509 O O . GLU A 1 188 ? -10.426 2.529 -3.859 1.00 83.12 188 GLU A O 1
ATOM 1514 N N . PRO A 1 189 ? -11.575 3.791 -2.399 1.00 85.81 189 PRO A N 1
ATOM 1515 C CA . PRO A 1 189 ? -11.716 2.727 -1.402 1.00 85.81 189 PRO A CA 1
ATOM 1516 C C . PRO A 1 189 ? -12.512 1.513 -1.911 1.00 85.81 189 PRO A C 1
ATOM 1518 O O . PRO A 1 189 ? -12.347 0.409 -1.387 1.00 85.81 189 PRO A O 1
ATOM 1521 N N . GLU A 1 190 ? -13.337 1.674 -2.945 1.00 88.38 190 GLU A N 1
ATOM 1522 C CA . GLU A 1 190 ? -14.084 0.597 -3.595 1.00 88.38 190 GLU A CA 1
ATOM 1523 C C . GLU A 1 190 ? -13.134 -0.426 -4.236 1.00 88.38 190 GLU A C 1
ATOM 1525 O O . GLU A 1 190 ? -13.336 -1.632 -4.084 1.00 88.38 190 GLU A O 1
ATOM 1530 N N . LEU A 1 191 ? -12.050 0.040 -4.870 1.00 86.81 191 LEU A N 1
ATOM 1531 C CA . LEU A 1 191 ? -11.039 -0.832 -5.477 1.00 86.81 191 LEU A CA 1
ATOM 1532 C C . LEU A 1 191 ? -10.275 -1.638 -4.426 1.00 86.81 191 LEU A C 1
ATOM 1534 O O . LEU A 1 191 ? -10.040 -2.835 -4.602 1.00 86.81 191 LEU A O 1
ATOM 1538 N N . LEU A 1 192 ? -9.910 -0.991 -3.315 1.00 90.56 192 LEU A N 1
ATOM 1539 C CA . LEU A 1 192 ? -9.288 -1.677 -2.182 1.00 90.56 192 LEU A CA 1
ATOM 1540 C C . LEU A 1 192 ? -10.243 -2.712 -1.582 1.00 90.56 192 LEU A C 1
ATOM 1542 O O . LEU A 1 192 ? -9.821 -3.809 -1.219 1.00 90.56 192 LEU A O 1
ATOM 1546 N N . THR A 1 193 ? -11.534 -2.383 -1.507 1.00 91.88 193 THR A N 1
ATOM 1547 C CA . THR A 1 193 ? -12.543 -3.291 -0.961 1.00 91.88 193 THR A CA 1
ATOM 1548 C C . THR A 1 193 ? -12.693 -4.536 -1.829 1.00 91.88 193 THR A C 1
ATOM 1550 O O . THR A 1 193 ? -12.595 -5.642 -1.301 1.00 91.88 193 THR A O 1
ATOM 1553 N N . GLU A 1 194 ? -12.830 -4.379 -3.149 1.00 91.06 194 GLU A N 1
ATOM 1554 C CA . GLU A 1 194 ? -12.891 -5.501 -4.097 1.00 91.06 194 GLU A CA 1
ATOM 1555 C C . GLU A 1 194 ? -11.649 -6.401 -3.982 1.00 91.06 194 GLU A C 1
ATOM 1557 O O . GLU A 1 194 ? -11.762 -7.627 -3.872 1.00 91.06 194 GLU A O 1
ATOM 1562 N N . LEU A 1 195 ? -10.456 -5.796 -3.943 1.00 90.69 195 LEU A N 1
ATOM 1563 C CA . LEU A 1 195 ? -9.189 -6.518 -3.842 1.00 90.69 195 LEU A CA 1
ATOM 1564 C C . LEU A 1 195 ? -9.087 -7.327 -2.540 1.00 90.69 195 LEU A C 1
ATOM 1566 O O . LEU A 1 195 ? -8.821 -8.532 -2.583 1.00 90.69 195 LEU A O 1
ATOM 1570 N N . TYR A 1 196 ? -9.292 -6.693 -1.381 1.00 93.81 196 TYR A N 1
ATOM 1571 C CA . TYR A 1 196 ? -9.115 -7.361 -0.089 1.00 93.81 196 TYR A CA 1
ATOM 1572 C C . TYR A 1 196 ? -10.235 -8.345 0.234 1.00 93.81 196 TYR A C 1
ATOM 1574 O O . TYR A 1 196 ? -9.956 -9.397 0.810 1.00 93.81 196 TYR A O 1
ATOM 1582 N N . GLN A 1 197 ? -11.472 -8.073 -0.191 1.00 93.50 197 GLN A N 1
ATOM 1583 C CA . GLN A 1 197 ? -12.568 -9.037 -0.100 1.00 93.50 197 GLN A CA 1
ATOM 1584 C C . GLN A 1 197 ? -12.221 -10.311 -0.874 1.00 93.50 197 GLN A C 1
ATOM 1586 O O . GLN A 1 197 ? -12.349 -11.423 -0.356 1.00 93.50 197 GLN A O 1
ATOM 1591 N N . ARG A 1 198 ? -11.725 -10.158 -2.107 1.00 91.06 198 ARG A N 1
ATOM 1592 C CA . ARG A 1 198 ? -11.340 -11.288 -2.950 1.00 91.06 198 ARG A CA 1
ATOM 1593 C C . ARG A 1 198 ? -10.153 -12.056 -2.379 1.00 91.06 198 ARG A C 1
ATOM 1595 O O . ARG A 1 198 ? -10.176 -13.289 -2.365 1.00 91.06 198 ARG A O 1
ATOM 1602 N N . LEU A 1 199 ? -9.127 -11.355 -1.900 1.00 91.50 199 LEU A N 1
ATOM 1603 C CA . LEU A 1 199 ? -7.975 -11.973 -1.244 1.00 91.50 199 LEU A CA 1
ATOM 1604 C C . LEU A 1 199 ? -8.393 -12.759 -0.007 1.00 91.50 199 LEU A C 1
ATOM 1606 O O . LEU A 1 199 ? -8.032 -13.923 0.100 1.00 91.50 199 LEU A O 1
ATOM 1610 N N . HIS A 1 200 ? -9.217 -12.177 0.862 1.00 92.75 200 HIS A N 1
ATOM 1611 C CA . HIS A 1 200 ? -9.725 -12.863 2.045 1.00 92.75 200 HIS A CA 1
ATOM 1612 C C . HIS A 1 200 ? -10.549 -14.110 1.685 1.00 92.75 200 HIS A C 1
ATOM 1614 O O . HIS A 1 200 ? -10.327 -15.181 2.246 1.00 92.75 200 HIS A O 1
ATOM 1620 N N . ALA A 1 201 ? -11.454 -14.002 0.705 1.00 91.12 201 ALA A N 1
ATOM 1621 C CA . ALA A 1 201 ? -12.297 -15.117 0.275 1.00 91.12 201 ALA A CA 1
ATOM 1622 C C . ALA A 1 201 ? -11.489 -16.293 -0.295 1.00 91.12 201 ALA A C 1
ATOM 1624 O O . ALA A 1 201 ? -11.880 -17.450 -0.164 1.00 91.12 201 ALA A O 1
ATOM 1625 N N . SER A 1 202 ? -10.365 -15.997 -0.945 1.00 89.62 202 SER A N 1
ATOM 1626 C CA . SER A 1 202 ? -9.564 -16.991 -1.659 1.00 89.62 202 SER A CA 1
ATOM 1627 C C . SER A 1 202 ? -8.291 -17.421 -0.917 1.00 89.62 202 SER A C 1
ATOM 1629 O O . SER A 1 202 ? -7.686 -18.432 -1.270 1.00 89.62 202 SER A O 1
ATOM 1631 N N . ARG A 1 203 ? -7.916 -16.697 0.141 1.00 90.38 203 ARG A N 1
ATOM 1632 C CA . ARG A 1 203 ? -6.836 -17.000 1.088 1.00 90.38 203 ARG A CA 1
ATOM 1633 C C . ARG A 1 203 ? -7.357 -16.766 2.508 1.00 90.38 203 ARG A C 1
ATOM 1635 O O . ARG A 1 203 ? -6.985 -15.783 3.147 1.00 90.38 203 ARG A O 1
ATOM 1642 N N . PRO A 1 204 ? -8.219 -17.656 3.023 1.00 88.00 204 PRO A N 1
ATOM 1643 C CA . PRO A 1 204 ? -8.833 -17.467 4.333 1.00 88.00 204 PRO A CA 1
ATOM 1644 C C . PRO A 1 204 ? -7.817 -17.463 5.482 1.00 88.00 204 PRO A C 1
ATOM 1646 O O . PRO A 1 204 ? -8.159 -16.982 6.550 1.00 88.00 204 PRO A O 1
ATOM 1649 N N . GLU A 1 205 ? -6.591 -17.949 5.257 1.00 88.81 205 GLU A N 1
ATOM 1650 C CA . GLU A 1 205 ? -5.472 -17.922 6.211 1.00 88.81 205 GLU A CA 1
ATOM 1651 C C . GLU A 1 205 ? -4.618 -16.634 6.125 1.00 88.81 205 GLU A C 1
ATOM 1653 O O . GLU A 1 205 ? -3.680 -16.452 6.901 1.00 88.81 205 GLU A O 1
ATOM 1658 N N . ASP A 1 206 ? -4.905 -15.720 5.190 1.00 91.88 206 ASP A N 1
ATOM 1659 C CA . ASP A 1 206 ? -4.203 -14.437 5.087 1.00 91.88 206 ASP A CA 1
ATOM 1660 C C . ASP A 1 206 ? -4.789 -13.433 6.090 1.00 91.88 206 ASP A C 1
ATOM 1662 O O . ASP A 1 206 ? -5.760 -12.713 5.825 1.00 91.88 206 ASP A O 1
ATOM 1666 N N . SER A 1 207 ? -4.183 -13.401 7.276 1.00 92.75 207 SER A N 1
ATOM 1667 C CA . SER A 1 207 ? -4.610 -12.553 8.388 1.00 92.75 207 SER A CA 1
ATOM 1668 C C . SER A 1 207 ? -4.563 -11.061 8.054 1.00 92.75 207 SER A C 1
ATOM 1670 O O . SER A 1 207 ? -5.400 -10.291 8.526 1.00 92.75 207 SER A O 1
ATOM 1672 N N . LEU A 1 208 ? -3.597 -10.631 7.236 1.00 92.94 208 LEU A N 1
ATOM 1673 C CA . LEU A 1 208 ? -3.481 -9.229 6.853 1.00 92.94 208 LEU A CA 1
ATOM 1674 C C . LEU A 1 208 ? -4.594 -8.852 5.871 1.00 92.94 208 LEU A C 1
ATOM 1676 O O . LEU A 1 208 ? -5.202 -7.798 6.044 1.00 92.94 208 LEU A O 1
ATOM 1680 N N . ALA A 1 209 ? -4.919 -9.717 4.904 1.00 93.50 209 ALA A N 1
ATOM 1681 C CA . ALA A 1 209 ? -6.056 -9.494 4.009 1.00 93.50 209 ALA A CA 1
ATOM 1682 C C . ALA A 1 209 ? -7.375 -9.424 4.790 1.00 93.50 209 ALA A C 1
ATOM 1684 O O . ALA A 1 209 ? -8.183 -8.530 4.544 1.00 93.50 209 ALA A O 1
ATOM 1685 N N . ALA A 1 210 ? -7.563 -10.311 5.775 1.00 94.88 210 ALA A N 1
ATOM 1686 C CA . ALA A 1 210 ? -8.729 -10.292 6.657 1.00 94.88 210 ALA A CA 1
ATOM 1687 C C . ALA A 1 210 ? -8.832 -8.977 7.448 1.00 94.88 210 ALA A C 1
ATOM 1689 O O . ALA A 1 210 ? -9.895 -8.357 7.476 1.00 94.88 210 ALA A O 1
ATOM 1690 N N . LEU A 1 211 ? -7.725 -8.512 8.042 1.00 95.25 211 LEU A N 1
ATOM 1691 C CA . LEU A 1 211 ? -7.683 -7.252 8.789 1.00 95.25 211 LEU A CA 1
ATOM 1692 C C . LEU A 1 211 ? -8.007 -6.044 7.892 1.00 95.25 211 LEU A C 1
ATOM 1694 O O . LEU A 1 211 ? -8.777 -5.166 8.288 1.00 95.25 211 LEU A O 1
ATOM 1698 N N . LYS A 1 212 ? -7.445 -5.997 6.677 1.00 94.62 212 LYS A N 1
ATOM 1699 C CA . LY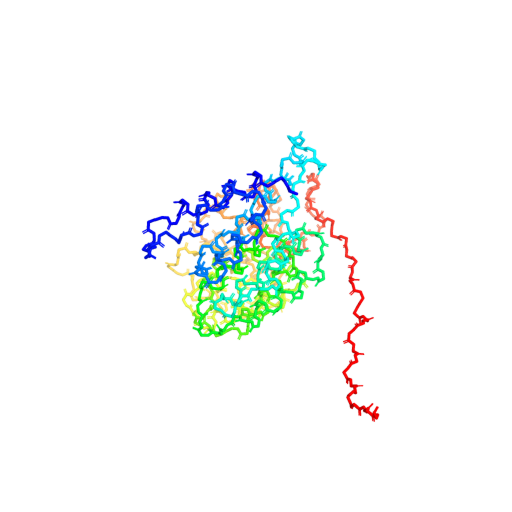S A 1 212 ? -7.689 -4.920 5.703 1.00 94.62 212 LYS A CA 1
ATOM 1700 C C . LYS A 1 212 ? -9.136 -4.910 5.222 1.00 94.62 212 LYS A C 1
ATOM 1702 O O . LYS A 1 212 ? -9.769 -3.857 5.242 1.00 94.62 212 LYS A O 1
ATOM 1707 N N . HIS A 1 213 ? -9.672 -6.079 4.878 1.00 95.56 213 HIS A N 1
ATOM 1708 C CA . HIS A 1 213 ? -11.068 -6.244 4.488 1.00 95.56 213 HIS A CA 1
ATOM 1709 C C . HIS A 1 213 ? -12.020 -5.790 5.604 1.00 95.56 213 HIS A C 1
ATOM 1711 O O . HIS A 1 213 ? -12.862 -4.931 5.364 1.00 95.56 213 HIS A O 1
ATOM 1717 N N . ALA A 1 214 ? -11.832 -6.271 6.839 1.00 96.31 214 ALA A N 1
ATOM 1718 C CA . ALA A 1 214 ? -12.655 -5.867 7.981 1.00 96.31 214 ALA A CA 1
ATOM 1719 C C . ALA A 1 214 ? -12.583 -4.358 8.254 1.00 96.31 214 ALA A C 1
ATOM 1721 O O . ALA A 1 214 ? -13.602 -3.731 8.530 1.00 96.31 214 ALA A O 1
ATOM 1722 N N . THR A 1 215 ? -11.399 -3.753 8.126 1.00 95.69 215 THR A N 1
ATOM 1723 C CA . THR A 1 215 ? -11.257 -2.302 8.307 1.00 95.69 215 THR A CA 1
ATOM 1724 C C . THR A 1 215 ? -12.065 -1.539 7.253 1.00 95.69 215 THR A C 1
ATOM 1726 O O . THR A 1 215 ? -12.792 -0.621 7.614 1.00 95.69 215 THR A O 1
ATOM 1729 N N . LEU A 1 216 ? -12.013 -1.943 5.978 1.00 95.19 216 LEU A N 1
ATOM 1730 C CA . LEU A 1 216 ? -12.780 -1.307 4.897 1.00 95.19 216 LEU A CA 1
ATOM 1731 C C . LEU A 1 216 ? -14.297 -1.500 5.040 1.00 95.19 216 LEU A C 1
ATOM 1733 O O . LEU A 1 216 ? -15.051 -0.561 4.768 1.00 95.19 216 LEU A O 1
ATOM 1737 N N . LEU A 1 217 ? -14.745 -2.663 5.530 1.00 95.94 217 LEU A N 1
ATOM 1738 C CA . LEU A 1 217 ? -16.152 -2.890 5.883 1.00 95.94 217 LEU A CA 1
ATOM 1739 C C . LEU A 1 217 ? -16.640 -1.833 6.886 1.00 95.94 217 LEU A C 1
ATOM 1741 O O . LEU A 1 217 ? -17.697 -1.242 6.688 1.00 95.94 217 LEU A O 1
ATOM 1745 N N . ILE A 1 218 ? -15.833 -1.506 7.902 1.00 95.12 218 ILE A N 1
ATOM 1746 C CA . ILE A 1 218 ? -16.182 -0.489 8.907 1.00 95.12 218 ILE A CA 1
ATOM 1747 C C . ILE A 1 218 ? -16.083 0.929 8.329 1.00 95.12 218 ILE A C 1
ATOM 1749 O O . ILE A 1 218 ? -17.027 1.713 8.421 1.00 95.12 218 ILE A O 1
ATOM 1753 N N . THR A 1 219 ? -14.933 1.286 7.749 1.00 92.06 219 THR A N 1
ATOM 1754 C CA . THR A 1 219 ? -14.615 2.685 7.421 1.00 92.06 219 THR A CA 1
ATOM 1755 C C . THR A 1 219 ? -15.328 3.186 6.173 1.00 92.06 219 THR A C 1
ATOM 1757 O O . THR A 1 219 ? -15.591 4.384 6.058 1.00 92.06 219 THR A O 1
ATOM 1760 N N . HIS A 1 220 ? -15.611 2.290 5.224 1.00 90.00 220 HIS A N 1
ATOM 1761 C CA . HIS A 1 220 ? -16.160 2.648 3.921 1.00 90.00 220 HIS A CA 1
ATOM 1762 C C . HIS A 1 220 ? -17.579 2.107 3.716 1.00 90.00 220 HIS A C 1
ATOM 1764 O O . HIS A 1 220 ? -18.466 2.881 3.358 1.00 90.00 220 HIS A O 1
ATOM 1770 N N . GLN A 1 221 ? -17.824 0.826 4.010 1.00 89.25 221 GLN A N 1
ATOM 1771 C CA . GLN A 1 221 ? -19.157 0.229 3.830 1.00 89.25 221 GLN A CA 1
ATOM 1772 C C . GLN A 1 221 ? -20.103 0.442 5.020 1.00 89.25 221 GLN A C 1
ATOM 1774 O O . GLN A 1 221 ? -21.307 0.246 4.877 1.00 89.25 221 GLN A O 1
ATOM 1779 N N . LYS A 1 222 ? -19.582 0.894 6.171 1.00 91.19 222 LYS A N 1
ATOM 1780 C CA . LYS A 1 222 ? -20.328 1.052 7.433 1.00 91.19 222 LYS A CA 1
ATOM 1781 C C . LYS A 1 222 ? -21.028 -0.237 7.886 1.00 91.19 222 LYS A C 1
ATOM 1783 O O . LYS A 1 222 ? -22.092 -0.183 8.498 1.00 91.19 222 LYS A O 1
ATOM 1788 N N . ASP A 1 223 ? -20.420 -1.384 7.601 1.00 95.12 223 ASP A N 1
ATOM 1789 C CA . ASP A 1 223 ? -20.934 -2.706 7.954 1.00 95.12 223 ASP A CA 1
ATOM 1790 C C . ASP A 1 223 ? -20.109 -3.319 9.099 1.00 95.12 223 ASP A C 1
ATOM 1792 O O . ASP A 1 223 ? -19.196 -4.129 8.909 1.00 95.12 223 ASP A O 1
ATOM 1796 N N . SER A 1 224 ? -20.418 -2.888 10.326 1.00 94.94 224 SER A N 1
ATOM 1797 C CA . SER A 1 224 ? -19.773 -3.401 11.542 1.00 94.94 224 SER A CA 1
ATOM 1798 C C . SER A 1 224 ? -20.112 -4.870 11.826 1.00 94.94 224 SER A C 1
ATOM 1800 O O . SER A 1 224 ? -19.344 -5.546 12.514 1.00 94.94 224 SER A O 1
ATOM 1802 N N . GLU A 1 225 ? -21.239 -5.389 11.328 1.00 95.19 225 GLU A N 1
ATOM 1803 C CA . GLU A 1 225 ? -21.637 -6.784 11.541 1.00 95.19 225 GLU A CA 1
ATOM 1804 C C . GLU A 1 225 ? -20.789 -7.728 10.689 1.00 95.19 225 GLU A C 1
ATOM 1806 O O . GLU A 1 225 ? -20.133 -8.614 11.246 1.00 95.19 225 GLU A O 1
ATOM 1811 N N . ALA A 1 226 ? -20.698 -7.472 9.381 1.00 95.00 226 ALA A N 1
ATOM 1812 C CA . ALA A 1 226 ? -19.841 -8.242 8.485 1.00 95.00 226 ALA A CA 1
ATOM 1813 C C . ALA A 1 226 ? -18.365 -8.155 8.904 1.00 95.00 226 ALA A C 1
ATOM 1815 O O . ALA A 1 226 ? -17.644 -9.157 8.891 1.00 95.00 226 ALA A O 1
ATOM 1816 N N . ALA A 1 227 ? -17.911 -6.981 9.360 1.00 95.69 227 ALA A N 1
ATOM 1817 C CA . ALA A 1 227 ? -16.560 -6.826 9.892 1.00 95.69 227 ALA A CA 1
ATOM 1818 C C . ALA A 1 227 ? -16.308 -7.750 11.095 1.00 95.69 227 ALA A C 1
ATOM 1820 O O . ALA A 1 227 ? -15.280 -8.428 11.147 1.00 95.69 227 ALA A O 1
ATOM 1821 N N . ARG A 1 228 ? -17.246 -7.842 12.049 1.00 94.69 228 ARG A N 1
ATOM 1822 C CA . ARG A 1 228 ? -17.117 -8.757 13.198 1.00 94.69 228 ARG A CA 1
ATOM 1823 C C . ARG A 1 228 ? -17.102 -10.223 12.784 1.00 94.69 228 ARG A C 1
ATOM 1825 O O . ARG A 1 228 ? -16.352 -10.994 13.384 1.00 94.69 228 ARG A O 1
ATOM 1832 N N . GLU A 1 229 ? -17.875 -10.611 11.772 1.00 93.50 229 GLU A N 1
ATOM 1833 C CA . GLU A 1 229 ? -17.841 -11.978 11.243 1.00 93.50 229 GLU A CA 1
ATOM 1834 C C . GLU A 1 229 ? -16.435 -12.336 10.740 1.00 93.50 229 GLU A C 1
ATOM 1836 O O . GLU A 1 229 ? -15.875 -13.357 11.156 1.00 93.50 229 GLU A O 1
ATOM 1841 N N . VAL A 1 230 ? -15.825 -11.454 9.939 1.00 93.44 230 VAL A N 1
ATOM 1842 C CA . VAL A 1 230 ? -14.452 -11.617 9.433 1.00 93.44 230 VAL A CA 1
ATOM 1843 C C . VAL A 1 230 ? -13.447 -11.730 10.584 1.00 93.44 230 VAL A C 1
ATOM 1845 O O . VAL A 1 230 ? -12.583 -12.608 10.570 1.00 93.44 230 VAL A O 1
ATOM 1848 N N . LEU A 1 231 ? -13.567 -10.873 11.602 1.00 92.75 231 LEU A N 1
ATOM 1849 C CA . LEU A 1 231 ? -12.623 -10.792 12.722 1.00 92.75 231 LEU A CA 1
ATOM 1850 C C . LEU A 1 231 ? -12.732 -11.969 13.705 1.00 92.75 231 LEU A C 1
ATOM 1852 O O . LEU A 1 231 ? -11.723 -12.376 14.279 1.00 92.75 231 LEU A O 1
ATOM 1856 N N . SER A 1 232 ? -13.927 -12.542 13.883 1.00 88.50 232 SER A N 1
ATOM 1857 C CA . SER A 1 232 ? -14.224 -13.560 14.909 1.00 88.50 232 SER A CA 1
ATOM 1858 C C . SER A 1 232 ? -13.317 -14.798 14.873 1.00 88.50 232 SER A C 1
ATOM 1860 O O . SER A 1 232 ? -13.089 -15.437 15.901 1.00 88.50 232 SER A O 1
ATOM 1862 N N . LYS A 1 233 ? -12.757 -15.123 13.703 1.00 83.31 233 LYS A N 1
ATOM 1863 C CA . LYS A 1 233 ? -11.888 -16.290 13.491 1.00 83.31 233 LYS A CA 1
ATOM 1864 C C . LYS A 1 233 ? -10.444 -16.079 13.961 1.00 83.31 233 LYS A C 1
ATOM 1866 O O . LYS A 1 233 ? -9.694 -17.044 14.061 1.00 83.31 233 LYS A O 1
ATOM 1871 N N . TRP A 1 234 ? -10.056 -14.845 14.281 1.00 84.38 234 TRP A N 1
ATOM 1872 C CA . TRP A 1 234 ? -8.653 -14.461 14.481 1.00 84.38 234 TRP A CA 1
ATOM 1873 C C . TRP A 1 234 ? -8.287 -14.077 15.919 1.00 84.38 234 TRP A C 1
ATOM 1875 O O . TRP A 1 234 ? -7.124 -13.805 16.225 1.00 84.38 234 TRP A O 1
ATOM 1885 N N . THR A 1 235 ? -9.258 -14.073 16.831 1.00 69.56 235 THR A N 1
ATOM 1886 C CA . THR A 1 235 ? -9.128 -13.416 18.140 1.00 69.56 235 THR A CA 1
ATOM 1887 C C . THR A 1 235 ? -8.482 -14.256 19.251 1.00 69.56 235 THR A C 1
ATOM 1889 O O . THR A 1 235 ? -8.333 -13.744 20.359 1.00 69.56 235 THR A O 1
ATOM 1892 N N . SER A 1 236 ? -8.090 -15.520 19.021 1.00 66.38 236 SER A N 1
ATOM 1893 C CA . SER A 1 236 ? -7.671 -16.408 20.130 1.00 66.38 236 SER A CA 1
ATOM 1894 C C . SER A 1 236 ? -6.214 -16.883 20.169 1.00 66.38 236 SER A C 1
ATOM 1896 O O . SER A 1 236 ? -5.767 -17.223 21.259 1.00 66.38 236 SER A O 1
ATOM 1898 N N . THR A 1 237 ? -5.432 -16.873 19.084 1.00 63.19 237 THR A N 1
ATOM 1899 C CA . THR A 1 237 ? -4.031 -17.380 19.111 1.00 63.19 237 THR A CA 1
ATOM 1900 C C . THR A 1 237 ? -3.119 -16.796 18.021 1.00 63.19 237 THR A C 1
ATOM 1902 O O . THR A 1 237 ? -2.034 -17.322 17.779 1.00 63.19 237 THR A O 1
ATOM 1905 N N . HIS A 1 238 ? -3.540 -15.732 17.333 1.00 80.94 238 HIS A N 1
ATOM 1906 C CA . HIS A 1 238 ? -2.816 -15.209 16.172 1.00 80.94 238 HIS A CA 1
ATOM 1907 C C . HIS A 1 238 ? -1.692 -14.229 16.554 1.00 80.94 238 HIS A C 1
ATOM 1909 O O . HIS A 1 238 ? -1.821 -13.475 17.515 1.00 80.94 238 HIS A O 1
ATOM 1915 N N . SER A 1 239 ? -0.617 -14.166 15.760 1.00 83.69 239 SER A N 1
ATOM 1916 C CA . SER A 1 239 ? 0.490 -13.205 15.952 1.00 83.69 239 SER A CA 1
ATOM 1917 C C . SER A 1 239 ? 0.057 -11.739 15.822 1.00 83.69 239 SER A C 1
ATOM 1919 O O . SER A 1 239 ? 0.692 -10.852 16.377 1.00 83.69 239 SER A O 1
ATOM 1921 N N . MET A 1 240 ? -1.049 -11.497 15.116 1.00 88.12 240 MET A N 1
ATOM 1922 C CA . MET A 1 240 ? -1.683 -10.183 14.928 1.00 88.12 240 MET A CA 1
ATOM 1923 C C . MET A 1 240 ? -2.907 -9.971 15.832 1.00 88.12 240 MET A C 1
ATOM 1925 O O . MET A 1 240 ? -3.759 -9.137 15.529 1.00 88.12 240 MET A O 1
ATOM 1929 N N . ARG A 1 241 ? -3.045 -10.754 16.910 1.00 90.50 241 ARG A N 1
ATOM 1930 C CA . ARG A 1 241 ? -4.209 -10.703 17.807 1.00 90.50 241 ARG A CA 1
ATOM 1931 C C . ARG A 1 241 ? -4.540 -9.279 18.257 1.00 90.50 241 ARG A C 1
ATOM 1933 O O . ARG A 1 241 ? -5.704 -8.901 18.198 1.00 90.50 241 ARG A O 1
ATOM 1940 N N . ASP A 1 242 ? -3.543 -8.498 18.656 1.00 92.38 242 ASP A N 1
ATOM 1941 C CA . ASP A 1 242 ? -3.753 -7.149 19.191 1.00 92.38 242 ASP A CA 1
ATOM 1942 C C . ASP A 1 242 ? -4.328 -6.208 18.119 1.00 92.38 242 ASP A C 1
ATOM 1944 O O . ASP A 1 242 ? -5.254 -5.442 18.390 1.00 92.38 242 ASP A O 1
ATOM 1948 N N . SER A 1 243 ? -3.884 -6.347 16.865 1.00 93.81 243 SER A N 1
ATOM 1949 C CA . SER A 1 243 ? -4.445 -5.620 15.720 1.00 93.81 243 SER A CA 1
ATOM 1950 C C . SER A 1 243 ? -5.887 -6.041 15.414 1.00 93.81 243 SER A C 1
ATOM 1952 O O . SER A 1 243 ? -6.718 -5.195 15.081 1.00 93.81 243 SER A O 1
ATOM 1954 N N . PHE A 1 244 ? -6.217 -7.328 15.560 1.00 94.94 244 PHE A N 1
ATOM 1955 C CA . PHE A 1 244 ? -7.592 -7.817 15.416 1.00 94.94 244 PHE A CA 1
ATOM 1956 C C . PHE A 1 244 ? -8.503 -7.358 16.558 1.00 94.94 244 PHE A C 1
ATOM 1958 O O . PHE A 1 244 ? -9.653 -6.994 16.310 1.00 94.94 244 PHE A O 1
ATOM 1965 N N . ASP A 1 245 ? -8.003 -7.322 17.793 1.00 94.38 245 ASP A N 1
ATOM 1966 C CA . ASP A 1 245 ? -8.722 -6.768 18.940 1.00 94.38 245 ASP A CA 1
ATOM 1967 C C . ASP A 1 245 ? -8.958 -5.256 18.736 1.00 94.38 245 ASP A C 1
ATOM 1969 O O . ASP A 1 245 ? -10.085 -4.786 18.909 1.00 94.38 245 ASP A O 1
ATOM 1973 N N . ALA A 1 246 ? -7.961 -4.500 18.260 1.00 95.56 246 ALA A N 1
ATOM 1974 C CA . ALA A 1 246 ? -8.125 -3.091 17.896 1.00 95.56 246 ALA A CA 1
ATOM 1975 C C . ALA A 1 246 ? -9.167 -2.896 16.779 1.00 95.56 246 ALA A C 1
ATOM 1977 O O . ALA A 1 246 ? -10.073 -2.077 16.918 1.00 95.56 246 ALA A O 1
ATOM 1978 N N . CYS A 1 247 ? -9.115 -3.689 15.706 1.00 96.00 247 CYS A N 1
ATOM 1979 C CA . CYS A 1 247 ? -10.112 -3.631 14.632 1.00 96.00 247 CYS A CA 1
ATOM 1980 C C . CYS A 1 247 ? -11.515 -4.046 15.120 1.00 96.00 247 CYS A C 1
ATOM 1982 O O . CYS A 1 247 ? -12.513 -3.447 14.732 1.00 96.00 247 CYS A O 1
ATOM 1984 N N . THR A 1 248 ? -11.615 -4.991 16.059 1.00 96.12 248 THR A N 1
ATOM 1985 C CA . THR A 1 248 ? -12.892 -5.329 16.711 1.00 96.12 248 THR A CA 1
ATOM 1986 C C . THR A 1 248 ? -13.426 -4.133 17.493 1.00 96.12 248 THR A C 1
ATOM 1988 O O . THR A 1 248 ? -14.613 -3.826 17.420 1.00 96.12 248 THR A O 1
ATOM 1991 N N . ALA A 1 249 ? -12.561 -3.404 18.198 1.00 96.38 249 ALA A N 1
ATOM 1992 C CA . ALA A 1 249 ? -12.956 -2.187 18.894 1.00 96.38 249 ALA A CA 1
ATOM 1993 C C . ALA A 1 249 ? -13.396 -1.065 17.939 1.00 96.38 249 ALA A C 1
ATOM 1995 O O . ALA A 1 249 ? -14.330 -0.325 18.252 1.00 96.38 249 ALA A O 1
ATOM 1996 N N . LEU A 1 250 ? -12.786 -0.990 16.753 1.00 96.75 250 LEU A N 1
ATOM 1997 C CA . LEU A 1 250 ? -13.193 -0.087 15.676 1.00 96.75 250 LEU A CA 1
ATOM 1998 C C . LEU A 1 250 ? -14.632 -0.361 15.198 1.00 96.75 250 LEU A C 1
ATOM 2000 O O . LEU A 1 250 ? -15.327 0.587 14.847 1.00 96.75 250 LEU A O 1
ATOM 2004 N N . THR A 1 251 ? -15.131 -1.604 15.263 1.00 96.81 251 THR A N 1
ATOM 2005 C CA . THR A 1 251 ? -16.544 -1.899 14.928 1.00 96.81 251 THR A CA 1
ATOM 2006 C C . THR A 1 251 ? -17.517 -1.176 15.862 1.00 96.81 251 THR A C 1
ATOM 2008 O O . THR A 1 251 ? -18.546 -0.688 15.405 1.00 96.81 251 THR A O 1
ATOM 2011 N N . TYR A 1 252 ? -17.170 -1.026 17.147 1.00 96.50 252 TYR A N 1
ATOM 2012 C CA . TYR A 1 252 ? -17.989 -0.276 18.104 1.00 96.50 252 TYR A CA 1
ATOM 2013 C C . TYR A 1 252 ? -17.900 1.235 17.879 1.00 96.50 252 TYR A C 1
ATOM 2015 O O . TYR A 1 252 ? -18.894 1.930 18.063 1.00 96.50 252 TYR A O 1
ATOM 2023 N N . LEU A 1 253 ? -16.748 1.750 17.425 1.00 93.31 253 LEU A N 1
ATOM 2024 C CA . LEU A 1 253 ? -16.658 3.137 16.948 1.00 93.31 253 LEU A CA 1
ATOM 2025 C C . LEU A 1 253 ? -17.587 3.381 15.753 1.00 93.31 253 LEU A C 1
ATOM 2027 O O . LEU A 1 253 ? -18.249 4.412 15.717 1.00 93.31 253 LEU A O 1
ATOM 2031 N N . GLY A 1 254 ? -17.676 2.431 14.817 1.00 91.62 254 GLY A N 1
ATOM 2032 C CA . GLY A 1 254 ? -18.615 2.494 13.690 1.00 91.62 254 GLY A CA 1
ATOM 2033 C C . GLY A 1 254 ? -20.091 2.444 14.081 1.00 91.62 254 GLY A C 1
ATOM 2034 O O . GLY A 1 254 ? -20.935 2.863 13.296 1.00 91.62 254 GLY A O 1
ATOM 2035 N N . GLU A 1 255 ? -20.391 1.986 15.294 1.00 93.81 255 GLU A N 1
ATOM 2036 C CA . GLU A 1 255 ? -21.733 1.937 15.889 1.00 93.81 255 GLU A CA 1
ATOM 2037 C C . GLU A 1 255 ? -21.994 3.102 16.859 1.00 93.81 255 GLU A C 1
ATOM 2039 O O . GLU A 1 255 ? -22.955 3.058 17.624 1.00 93.81 255 GLU A O 1
ATOM 2044 N N . ASP A 1 256 ? -21.124 4.118 16.867 1.00 92.44 256 ASP A N 1
ATOM 2045 C CA . ASP A 1 256 ? -21.152 5.252 17.800 1.00 92.44 256 ASP A CA 1
ATOM 2046 C C . ASP A 1 256 ? -21.076 4.859 19.298 1.00 92.44 256 ASP A C 1
ATOM 2048 O O . ASP A 1 256 ? -21.360 5.669 20.182 1.00 92.44 256 ASP A O 1
ATOM 2052 N N . ASP A 1 257 ? -20.610 3.646 19.620 1.00 95.56 257 ASP A N 1
ATOM 2053 C CA . ASP A 1 257 ? -20.454 3.125 20.986 1.00 95.56 257 ASP A CA 1
ATOM 2054 C C . ASP A 1 257 ? -18.970 3.028 21.389 1.00 95.56 257 ASP A C 1
ATOM 2056 O O . ASP A 1 257 ? -18.399 1.963 21.657 1.00 95.56 257 ASP A O 1
ATOM 2060 N N . ALA A 1 258 ? -18.307 4.187 21.441 1.00 94.81 258 ALA A N 1
ATOM 2061 C CA . ALA A 1 258 ? -16.896 4.274 21.821 1.00 94.81 258 ALA A CA 1
ATOM 2062 C C . ALA A 1 258 ? -16.619 3.729 23.237 1.00 94.81 258 ALA A C 1
ATOM 2064 O O . ALA A 1 258 ? -15.552 3.169 23.490 1.00 94.81 258 ALA A O 1
ATOM 2065 N N . ALA A 1 259 ? -17.578 3.852 24.161 1.00 96.25 259 ALA A N 1
ATOM 2066 C CA . ALA A 1 259 ? -17.436 3.355 25.527 1.00 96.25 259 ALA A CA 1
ATOM 2067 C C . ALA A 1 259 ? -17.316 1.826 25.562 1.00 96.25 259 ALA A C 1
ATOM 2069 O O . ALA A 1 259 ? -16.436 1.288 26.242 1.00 96.25 259 ALA A O 1
ATOM 2070 N N . LYS A 1 260 ? -18.144 1.115 24.789 1.00 97.50 260 LYS A N 1
ATOM 2071 C CA . LYS A 1 260 ? -18.056 -0.343 24.660 1.00 97.50 260 LYS A CA 1
ATOM 2072 C C . LYS A 1 260 ? -16.770 -0.783 23.972 1.00 97.50 260 LYS A C 1
ATOM 2074 O O . LYS A 1 260 ? -16.162 -1.756 24.420 1.00 97.50 260 LYS A O 1
ATOM 2079 N N . GLY A 1 261 ? -16.321 -0.055 22.948 1.00 96.50 261 GLY A N 1
ATOM 2080 C CA . GLY A 1 261 ? -15.033 -0.309 22.296 1.00 96.50 261 GLY A CA 1
ATOM 2081 C C . GLY A 1 261 ? -13.846 -0.158 23.244 1.00 96.50 261 GLY A C 1
ATOM 2082 O O . GLY A 1 261 ? -12.994 -1.046 23.314 1.00 96.50 261 GLY A O 1
ATOM 2083 N N . LEU A 1 262 ? -13.825 0.905 24.051 1.00 96.62 262 LEU A N 1
ATOM 2084 C CA . LEU A 1 262 ? -12.774 1.115 25.043 1.00 96.62 262 LEU A CA 1
ATOM 2085 C C . LEU A 1 262 ? -12.806 0.030 26.124 1.00 96.62 262 LEU A C 1
ATOM 2087 O O . LEU A 1 262 ? -11.777 -0.575 26.423 1.00 96.62 262 LEU A O 1
ATOM 2091 N N . ALA A 1 263 ? -13.991 -0.269 26.663 1.00 96.50 263 ALA A N 1
ATOM 2092 C CA . ALA A 1 263 ? -14.166 -1.317 27.664 1.00 96.50 263 ALA A CA 1
ATOM 2093 C C . ALA A 1 263 ? -13.763 -2.702 27.131 1.00 96.50 263 ALA A C 1
ATOM 2095 O O . ALA A 1 263 ? -13.269 -3.537 27.889 1.00 96.50 263 ALA A O 1
ATOM 2096 N N . PHE A 1 264 ? -13.957 -2.966 25.835 1.00 95.62 264 PHE A N 1
ATOM 2097 C CA . PHE A 1 264 ? -13.488 -4.189 25.187 1.00 95.62 264 PHE A CA 1
ATOM 2098 C C . PHE A 1 264 ? -11.957 -4.276 25.176 1.00 95.62 264 PHE A C 1
ATOM 2100 O O . PHE A 1 264 ? -11.416 -5.304 25.585 1.00 95.62 264 PHE A O 1
ATOM 2107 N N . LEU A 1 265 ? -11.257 -3.207 24.778 1.00 94.81 265 LEU A N 1
ATOM 2108 C CA . LEU A 1 265 ? -9.790 -3.183 24.760 1.00 94.81 265 LEU A CA 1
ATOM 2109 C C . LEU A 1 265 ? -9.192 -3.234 26.170 1.00 94.81 265 LEU A C 1
ATOM 2111 O O . LEU A 1 265 ? -8.237 -3.970 26.397 1.00 94.81 265 LEU A O 1
ATOM 2115 N N . GLN A 1 266 ? -9.776 -2.531 27.140 1.00 93.50 266 GLN A N 1
ATOM 2116 C CA . GLN A 1 266 ? -9.300 -2.517 28.532 1.00 93.50 266 GLN A CA 1
ATOM 2117 C C . GLN A 1 266 ? -9.451 -3.864 29.250 1.00 93.50 266 GLN A C 1
ATOM 2119 O O . GLN A 1 266 ? -8.737 -4.134 30.211 1.00 93.50 266 GLN A O 1
ATOM 2124 N N . LYS A 1 267 ? -10.361 -4.733 28.791 1.00 92.56 267 LYS A N 1
ATOM 2125 C CA . LYS A 1 267 ? -10.460 -6.119 29.279 1.00 92.56 267 LYS A CA 1
ATOM 2126 C C . LYS A 1 267 ? -9.327 -7.010 28.770 1.00 92.56 267 LYS A C 1
ATOM 2128 O O . LYS A 1 267 ? -9.181 -8.131 29.255 1.00 92.56 267 LYS A O 1
ATOM 2133 N N . ARG A 1 268 ? -8.562 -6.562 27.771 1.00 88.06 268 ARG A N 1
ATOM 2134 C CA . ARG A 1 268 ? -7.367 -7.263 27.306 1.00 88.06 268 ARG A CA 1
ATOM 2135 C C . ARG A 1 268 ? -6.198 -6.866 28.199 1.00 88.06 268 ARG A C 1
ATOM 2137 O O . ARG A 1 268 ? -6.014 -5.689 28.485 1.00 88.06 268 ARG A O 1
ATOM 2144 N N . ASP A 1 269 ? -5.401 -7.847 28.607 1.00 85.56 269 ASP A N 1
ATOM 2145 C CA . ASP A 1 269 ? -4.174 -7.635 29.384 1.00 85.56 269 ASP A CA 1
ATOM 2146 C C . ASP A 1 269 ? -3.043 -7.113 28.477 1.00 85.56 269 ASP A C 1
ATOM 2148 O O . ASP A 1 269 ? -2.027 -7.766 28.256 1.00 85.56 269 ASP A O 1
ATOM 2152 N N . ILE A 1 270 ? -3.290 -5.964 27.840 1.00 85.62 270 ILE A N 1
ATOM 2153 C CA . ILE A 1 270 ? -2.414 -5.331 26.856 1.00 85.62 270 ILE A CA 1
ATOM 2154 C C . ILE A 1 270 ? -2.190 -3.889 27.293 1.00 85.62 270 ILE A C 1
ATOM 2156 O O . ILE A 1 270 ? -3.125 -3.112 27.502 1.00 85.62 270 ILE A O 1
ATOM 2160 N N . ALA A 1 271 ? -0.923 -3.497 27.389 1.00 88.12 271 ALA A N 1
ATOM 2161 C CA . ALA A 1 271 ? -0.553 -2.107 27.595 1.00 88.12 271 ALA A CA 1
ATOM 2162 C C . ALA A 1 271 ? -0.691 -1.331 26.274 1.00 88.12 271 ALA A C 1
ATOM 2164 O O . ALA A 1 271 ? 0.311 -1.001 25.647 1.00 88.12 271 ALA A O 1
ATOM 2165 N N . TRP A 1 272 ? -1.925 -1.019 25.858 1.00 87.31 272 TRP A N 1
ATOM 2166 C CA . TRP A 1 272 ? -2.231 -0.342 24.584 1.00 87.31 272 TRP A CA 1
ATOM 2167 C C . TRP A 1 272 ? -1.443 0.954 24.374 1.00 87.31 272 TRP A C 1
ATOM 2169 O O . TRP A 1 272 ? -1.021 1.262 23.263 1.00 87.31 272 TRP A O 1
ATOM 2179 N N . HIS A 1 273 ? -1.154 1.674 25.463 1.00 82.31 273 HIS A N 1
ATOM 2180 C CA . HIS A 1 273 ? -0.344 2.890 25.429 1.00 82.31 273 HIS A CA 1
ATOM 2181 C C . HIS A 1 273 ? 1.137 2.670 25.068 1.00 82.31 273 HIS A C 1
ATOM 2183 O O . HIS A 1 273 ? 1.858 3.622 24.787 1.00 82.31 273 HIS A O 1
ATOM 2189 N N . ARG A 1 274 ? 1.598 1.416 25.090 1.00 84.12 274 ARG A N 1
ATOM 2190 C CA . ARG A 1 274 ? 2.957 0.979 24.738 1.00 84.12 274 ARG A CA 1
ATOM 2191 C C . ARG A 1 274 ? 2.986 0.091 23.500 1.00 84.12 274 ARG A C 1
ATOM 2193 O O . ARG A 1 274 ? 4.040 -0.475 23.219 1.00 84.12 274 ARG A O 1
ATOM 2200 N N . SER A 1 275 ? 1.864 -0.072 22.789 1.00 85.69 275 SER A N 1
ATOM 2201 C CA . SER A 1 275 ? 1.891 -0.793 21.515 1.00 85.69 275 SER A CA 1
ATOM 2202 C C . SER A 1 275 ? 2.926 -0.138 20.598 1.00 85.69 275 SER A C 1
ATOM 2204 O O . SER A 1 275 ? 3.072 1.082 20.598 1.00 85.69 275 SER A O 1
ATOM 2206 N N . ASN A 1 276 ? 3.671 -0.932 19.834 1.00 86.25 276 ASN A N 1
ATOM 2207 C CA . ASN A 1 276 ? 4.573 -0.417 18.799 1.00 86.25 276 ASN A CA 1
ATOM 2208 C C . ASN A 1 276 ? 3.869 -0.281 17.441 1.00 86.25 276 ASN A C 1
ATOM 2210 O O . ASN A 1 276 ? 4.480 0.180 16.482 1.00 86.25 276 ASN A O 1
ATOM 2214 N N . ASN A 1 277 ? 2.599 -0.680 17.353 1.00 91.62 277 ASN A N 1
ATOM 2215 C CA . ASN A 1 277 ? 1.826 -0.666 16.126 1.00 91.62 277 ASN A CA 1
ATOM 2216 C C . ASN A 1 277 ? 0.983 0.612 16.044 1.00 91.62 277 ASN A C 1
ATOM 2218 O O . ASN A 1 277 ? 0.051 0.809 16.827 1.00 91.62 277 ASN A O 1
ATOM 2222 N N . ASP A 1 278 ? 1.299 1.477 15.081 1.00 92.69 278 ASP A N 1
ATOM 2223 C CA . ASP A 1 278 ? 0.597 2.749 14.898 1.00 92.69 278 ASP A CA 1
ATOM 2224 C C . ASP A 1 278 ? -0.908 2.547 14.632 1.00 92.69 278 ASP A C 1
ATOM 2226 O O . ASP A 1 278 ? -1.719 3.322 15.137 1.00 92.69 278 ASP A O 1
ATOM 2230 N N . PHE A 1 279 ? -1.305 1.470 13.936 1.00 93.06 279 PHE A N 1
ATOM 2231 C CA . PHE A 1 279 ? -2.716 1.136 13.684 1.00 93.06 279 PHE A CA 1
ATOM 2232 C C . PHE A 1 279 ? -3.507 0.955 14.988 1.00 93.06 279 PHE A C 1
ATOM 2234 O O . PHE A 1 279 ? -4.588 1.519 15.157 1.00 93.06 279 PHE A O 1
ATOM 2241 N N . GLU A 1 280 ? -2.952 0.196 15.934 1.00 94.50 280 GLU A N 1
ATOM 2242 C CA . GLU A 1 280 ? -3.582 -0.071 17.231 1.00 94.50 280 GLU A CA 1
ATOM 2243 C C . GLU A 1 280 ? -3.655 1.200 18.081 1.00 94.50 280 GLU A C 1
ATOM 2245 O O . GLU A 1 280 ? -4.693 1.483 18.687 1.00 94.50 280 GLU A O 1
ATOM 2250 N N . LYS A 1 281 ? -2.576 1.999 18.081 1.00 93.25 281 LYS A N 1
ATOM 2251 C CA . LYS A 1 281 ? -2.535 3.285 18.787 1.00 93.25 281 LYS A CA 1
ATOM 2252 C C . LYS A 1 281 ? -3.614 4.234 18.289 1.00 93.25 281 LYS A C 1
ATOM 2254 O O . LYS A 1 281 ? -4.322 4.788 19.121 1.00 93.25 281 LYS A O 1
ATOM 2259 N N . ALA A 1 282 ? -3.750 4.391 16.970 1.00 93.50 282 ALA A N 1
ATOM 2260 C CA . ALA A 1 282 ? -4.699 5.318 16.360 1.00 93.50 282 ALA A CA 1
ATOM 2261 C C . ALA A 1 282 ? -6.155 4.991 16.736 1.00 93.50 282 ALA A C 1
ATOM 2263 O O . ALA A 1 282 ? -6.952 5.890 17.018 1.00 93.50 282 ALA A O 1
ATOM 2264 N N . ILE A 1 283 ? -6.509 3.703 16.788 1.00 95.31 283 ILE A N 1
ATOM 2265 C CA . ILE A 1 283 ? -7.847 3.265 17.208 1.00 95.31 283 ILE A CA 1
ATOM 2266 C C . ILE A 1 283 ? -8.040 3.492 18.713 1.00 95.31 283 ILE A C 1
ATOM 2268 O O . ILE A 1 283 ? -9.049 4.067 19.126 1.00 95.31 283 ILE A O 1
ATOM 2272 N N . TYR A 1 284 ? -7.069 3.089 19.539 1.00 95.69 284 TYR A N 1
ATOM 2273 C CA . TYR A 1 284 ? -7.157 3.241 20.993 1.00 95.69 284 TYR A CA 1
ATOM 2274 C C . TYR A 1 284 ? -7.236 4.712 21.426 1.00 95.69 284 TYR A C 1
ATOM 2276 O O . TYR A 1 284 ? -8.070 5.067 22.257 1.00 95.69 284 TYR A O 1
ATOM 2284 N N . SER A 1 285 ? -6.429 5.593 20.833 1.00 93.50 285 SER A N 1
ATOM 2285 C CA . SER A 1 285 ? -6.467 7.031 21.114 1.00 93.50 285 SER A CA 1
ATOM 2286 C C . SER A 1 285 ? -7.790 7.671 20.695 1.00 93.50 285 SER A C 1
ATOM 2288 O O . SER A 1 285 ? -8.312 8.520 21.415 1.00 93.50 285 SER A O 1
ATOM 2290 N N . THR A 1 286 ? -8.384 7.217 19.587 1.00 94.12 286 THR A N 1
ATOM 2291 C CA . THR A 1 286 ? -9.719 7.659 19.153 1.00 94.12 286 THR A CA 1
ATOM 2292 C C . THR A 1 286 ? -10.801 7.269 20.157 1.00 94.12 286 THR A C 1
ATOM 2294 O O . THR A 1 286 ? -11.660 8.086 20.488 1.00 94.12 286 THR A O 1
ATOM 2297 N N . LEU A 1 287 ? -10.751 6.040 20.677 1.00 95.25 287 LEU A N 1
ATOM 2298 C CA . LEU A 1 287 ? -11.665 5.576 21.723 1.00 95.25 287 LEU A CA 1
ATOM 2299 C C . LEU A 1 287 ? -11.530 6.420 22.995 1.00 95.25 287 LEU A C 1
ATOM 2301 O O . LEU A 1 287 ? -12.533 6.920 23.501 1.00 95.25 287 LEU A O 1
ATOM 2305 N N . LEU A 1 288 ? -10.299 6.642 23.471 1.00 94.19 288 LEU A N 1
ATOM 2306 C CA . LEU A 1 288 ? -10.029 7.487 24.640 1.00 94.19 288 LEU A CA 1
ATOM 2307 C C . LEU A 1 288 ? -10.611 8.892 24.468 1.00 94.19 288 LEU A C 1
ATOM 2309 O O . LEU A 1 288 ? -11.359 9.346 25.335 1.00 94.19 288 LEU A O 1
ATOM 2313 N N . LEU A 1 289 ? -10.358 9.526 23.317 1.00 92.19 289 LEU A N 1
ATOM 2314 C CA . LEU A 1 289 ? -10.891 10.848 22.997 1.00 92.19 289 LEU A CA 1
ATOM 2315 C C . LEU A 1 289 ? -12.423 10.868 23.092 1.00 92.19 289 LEU A C 1
ATOM 2317 O O . LEU A 1 289 ? -12.989 11.708 23.788 1.00 92.19 289 LEU A O 1
ATOM 2321 N N . LYS A 1 290 ? -13.102 9.906 22.451 1.00 92.19 290 LYS A N 1
ATOM 2322 C CA . LYS A 1 290 ? -14.575 9.842 22.420 1.00 92.19 290 LYS A CA 1
ATOM 2323 C C . LYS A 1 290 ? -15.203 9.505 23.771 1.00 92.19 290 LYS A C 1
ATOM 2325 O O . LYS A 1 290 ? -16.360 9.844 23.997 1.00 92.19 290 LYS A O 1
ATOM 2330 N N . THR A 1 291 ? -14.455 8.868 24.666 1.00 92.81 291 THR A N 1
ATOM 2331 C CA . THR A 1 291 ? -14.892 8.582 26.044 1.00 92.81 291 THR A CA 1
ATOM 2332 C C . THR A 1 291 ? -14.513 9.664 27.061 1.00 92.81 291 THR A C 1
ATOM 2334 O O . THR A 1 291 ? -14.958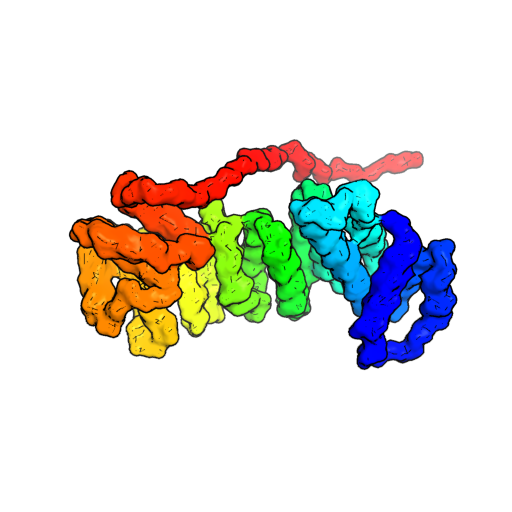 9.591 28.204 1.00 92.81 291 THR A O 1
ATOM 2337 N N . GLY A 1 292 ? -13.743 10.682 26.659 1.00 90.25 292 GLY A N 1
ATOM 2338 C CA . GLY A 1 292 ? -13.399 11.837 27.494 1.00 90.25 292 GLY A CA 1
ATOM 2339 C C . GLY A 1 292 ? -12.053 11.762 28.226 1.00 90.25 292 GLY A C 1
ATOM 2340 O O . GLY A 1 292 ? -11.741 12.684 28.979 1.00 90.25 292 GLY A O 1
ATOM 2341 N N . ASP A 1 293 ? -11.222 10.741 27.991 1.00 91.25 293 ASP A N 1
ATOM 2342 C CA . ASP A 1 293 ? -9.836 10.701 28.492 1.00 91.25 293 ASP A CA 1
ATOM 2343 C C . ASP A 1 293 ? -8.892 11.456 27.539 1.00 91.25 293 ASP A C 1
ATOM 2345 O O . ASP A 1 293 ? -8.037 10.893 26.848 1.00 91.25 293 ASP A O 1
ATOM 2349 N N . ILE A 1 294 ? -9.114 12.769 27.461 1.00 89.19 294 ILE A N 1
ATOM 2350 C CA . ILE A 1 294 ? -8.423 13.671 26.532 1.00 89.19 294 ILE A CA 1
ATOM 2351 C C . ILE A 1 294 ? -6.899 13.681 26.763 1.00 89.19 294 ILE A C 1
ATOM 2353 O O . ILE A 1 294 ? -6.169 13.528 25.782 1.00 89.19 294 ILE A O 1
ATOM 2357 N N . PRO A 1 295 ? -6.371 13.797 28.003 1.00 89.81 295 PRO A N 1
ATOM 2358 C CA . PRO A 1 295 ? -4.923 13.876 28.211 1.00 89.81 295 PRO A CA 1
ATOM 2359 C C . PRO A 1 295 ? -4.173 12.636 27.711 1.00 89.81 295 PRO A C 1
ATOM 2361 O O . PRO A 1 295 ? -3.106 12.759 27.102 1.00 89.81 295 PRO A O 1
ATOM 2364 N N . LEU A 1 296 ? -4.727 11.438 27.934 1.00 90.31 296 LEU A N 1
ATOM 2365 C CA . LEU A 1 296 ? -4.112 10.208 27.446 1.00 90.31 296 LEU A CA 1
ATOM 2366 C C . LEU A 1 296 ? -4.261 10.072 25.926 1.00 90.31 296 LEU A C 1
ATOM 2368 O O . LEU A 1 296 ? -3.312 9.650 25.264 1.00 90.31 296 LEU A O 1
ATOM 2372 N N . ALA A 1 297 ? -5.403 10.469 25.358 1.00 91.56 297 ALA A N 1
ATOM 2373 C CA . ALA A 1 297 ? -5.602 10.486 23.910 1.00 91.56 297 ALA A CA 1
ATOM 2374 C C . ALA A 1 297 ? -4.573 11.386 23.201 1.00 91.56 297 ALA A C 1
ATOM 2376 O O . ALA A 1 297 ? -3.936 10.952 22.242 1.00 91.56 297 ALA A O 1
ATOM 2377 N N . GLU A 1 298 ? -4.343 12.602 23.706 1.00 89.12 298 GLU A N 1
ATOM 2378 C CA . GLU A 1 298 ? -3.347 13.535 23.163 1.00 89.12 298 GLU A CA 1
ATOM 2379 C C . GLU A 1 298 ? -1.922 12.977 23.220 1.00 89.12 298 GLU A C 1
ATOM 2381 O O . GLU A 1 298 ? -1.161 13.096 22.255 1.00 89.12 298 GLU A O 1
ATOM 2386 N N . TYR A 1 299 ? -1.553 12.358 24.345 1.00 89.94 299 TYR A N 1
ATOM 2387 C CA . TYR A 1 299 ? -0.258 11.696 24.492 1.00 89.94 299 TYR A CA 1
ATOM 2388 C C . TYR A 1 299 ? -0.075 10.595 23.439 1.00 89.94 299 TYR A C 1
ATOM 2390 O O . TYR A 1 299 ? 0.956 10.537 22.765 1.00 89.94 299 TYR A O 1
ATOM 2398 N N . MET A 1 300 ? -1.100 9.763 23.250 1.00 89.94 300 MET A N 1
ATOM 2399 C CA . MET A 1 300 ? -1.084 8.674 22.276 1.00 89.94 300 MET A CA 1
ATOM 2400 C C . MET A 1 300 ? -1.008 9.172 20.833 1.00 89.94 300 MET A C 1
ATOM 2402 O O . MET A 1 300 ? -0.228 8.638 20.043 1.00 89.94 300 MET A O 1
ATOM 2406 N N . PHE A 1 301 ? -1.758 10.221 20.489 1.00 88.75 301 PHE A N 1
ATOM 2407 C CA . PHE A 1 301 ? -1.719 10.816 19.155 1.00 88.75 301 PHE A CA 1
ATOM 2408 C C . PHE A 1 301 ? -0.338 11.373 18.805 1.00 88.75 301 PHE A C 1
ATOM 2410 O O . PHE A 1 301 ? 0.144 11.132 17.700 1.00 88.75 301 PHE A O 1
ATOM 2417 N N . LYS A 1 302 ? 0.340 12.041 19.749 1.00 86.50 302 LYS A N 1
ATOM 2418 C CA . LYS A 1 302 ? 1.723 12.516 19.556 1.00 86.50 302 LYS A CA 1
ATOM 2419 C C . LYS A 1 302 ? 2.718 11.371 19.355 1.00 86.50 302 LYS A C 1
ATOM 2421 O O . LYS A 1 302 ? 3.705 11.534 18.648 1.00 86.50 302 LYS A O 1
ATOM 2426 N N . GLY A 1 303 ? 2.466 10.222 19.982 1.00 85.31 303 GLY A N 1
ATOM 2427 C CA . GLY A 1 303 ? 3.286 9.016 19.861 1.00 85.31 303 GLY A CA 1
ATOM 2428 C C . GLY A 1 303 ? 2.943 8.110 18.672 1.00 85.31 303 GLY A C 1
ATOM 2429 O O . GLY A 1 303 ? 3.520 7.022 18.581 1.00 85.31 303 GLY A O 1
ATOM 2430 N N . THR A 1 304 ? 2.002 8.507 17.807 1.00 89.25 304 THR A N 1
ATOM 2431 C CA . THR A 1 304 ? 1.555 7.737 16.635 1.00 89.25 304 THR A CA 1
ATOM 2432 C C . THR A 1 304 ? 2.205 8.287 15.368 1.00 89.25 304 THR A C 1
ATOM 2434 O O . THR A 1 304 ? 2.096 9.477 15.072 1.00 89.25 304 THR A O 1
ATOM 2437 N N . ASN A 1 305 ? 2.867 7.429 14.591 1.00 89.25 305 ASN A N 1
ATOM 2438 C CA . ASN A 1 305 ? 3.371 7.813 13.277 1.00 89.25 305 ASN A CA 1
ATOM 2439 C C . ASN A 1 305 ? 2.267 7.662 12.222 1.00 89.25 305 ASN A C 1
ATOM 2441 O O . ASN A 1 305 ? 2.084 6.598 11.633 1.00 89.25 305 ASN A O 1
ATOM 2445 N N . TRP A 1 306 ? 1.554 8.756 11.955 1.00 84.88 306 TRP A N 1
ATOM 2446 C CA . TRP A 1 306 ? 0.431 8.800 11.011 1.00 84.88 306 TRP A CA 1
ATOM 2447 C C . TRP A 1 306 ? 0.778 8.354 9.589 1.00 84.88 306 TRP A C 1
ATOM 2449 O O . TRP A 1 306 ? -0.075 7.809 8.901 1.00 84.88 306 TRP A O 1
ATOM 2459 N N . LYS A 1 307 ? 2.049 8.453 9.174 1.00 83.44 307 LYS A N 1
ATOM 2460 C CA . LYS A 1 307 ? 2.503 7.958 7.861 1.00 83.44 307 LYS A CA 1
ATOM 2461 C C . LYS A 1 307 ? 2.359 6.442 7.696 1.00 83.44 307 LYS A C 1
ATOM 2463 O O . LYS A 1 307 ? 2.354 5.960 6.567 1.00 83.44 307 LYS A O 1
ATOM 2468 N N . ASN A 1 308 ? 2.278 5.702 8.803 1.00 84.31 308 ASN A N 1
ATOM 2469 C CA . ASN A 1 308 ? 2.097 4.251 8.815 1.00 84.31 308 ASN A CA 1
ATOM 2470 C C . ASN A 1 308 ? 0.613 3.841 8.855 1.00 84.31 308 ASN A C 1
ATOM 2472 O O . ASN A 1 308 ? 0.300 2.654 8.747 1.00 84.31 308 ASN A O 1
ATOM 2476 N N . ILE A 1 309 ? -0.303 4.799 9.023 1.00 87.50 309 ILE A N 1
ATOM 2477 C CA . ILE A 1 309 ? -1.741 4.544 9.061 1.00 87.50 309 ILE A CA 1
ATOM 2478 C C . ILE A 1 309 ? -2.275 4.524 7.628 1.00 87.50 309 ILE A C 1
ATOM 2480 O O . ILE A 1 309 ? -1.964 5.424 6.849 1.00 87.50 309 ILE A O 1
ATOM 2484 N N . PRO A 1 310 ? -3.094 3.528 7.245 1.00 85.62 310 PRO A N 1
ATOM 2485 C CA . PRO A 1 310 ? -3.762 3.561 5.951 1.00 85.62 310 PRO A CA 1
ATOM 2486 C C . PRO A 1 310 ? -4.634 4.825 5.833 1.00 85.62 310 PRO A C 1
ATOM 2488 O O . PRO A 1 310 ? -5.466 5.047 6.719 1.00 85.62 310 PRO A O 1
ATOM 2491 N N . PRO A 1 311 ? -4.522 5.632 4.760 1.00 84.62 311 PRO A N 1
ATOM 2492 C CA . PRO A 1 311 ? -5.232 6.909 4.671 1.00 84.62 311 PRO A CA 1
ATOM 2493 C C . PRO A 1 311 ? -6.751 6.808 4.804 1.00 84.62 311 PRO A C 1
ATOM 2495 O O . PRO A 1 311 ? -7.379 7.695 5.372 1.00 84.62 311 PRO A O 1
ATOM 2498 N N . PHE A 1 312 ? -7.367 5.719 4.330 1.00 86.75 312 PHE A N 1
ATOM 2499 C CA . PHE A 1 312 ? -8.811 5.515 4.494 1.00 86.75 312 PHE A CA 1
ATOM 2500 C C . PHE A 1 312 ? -9.220 5.402 5.973 1.00 86.75 312 PHE A C 1
ATOM 2502 O O . PHE A 1 312 ? -10.284 5.889 6.357 1.00 86.75 312 PHE A O 1
ATOM 2509 N N . LEU A 1 313 ? -8.365 4.805 6.812 1.00 90.44 313 LEU A N 1
ATOM 2510 C CA . LEU A 1 313 ? -8.575 4.743 8.253 1.00 90.44 313 LEU A CA 1
ATOM 2511 C C . LEU A 1 313 ? -8.302 6.106 8.884 1.00 90.44 313 LEU A C 1
ATOM 2513 O O . LEU A 1 313 ? -9.107 6.563 9.685 1.00 90.44 313 LEU A O 1
ATOM 2517 N N . GLU A 1 314 ? -7.214 6.773 8.504 1.00 89.19 314 GLU A N 1
ATOM 2518 C CA . GLU A 1 314 ? -6.888 8.113 9.000 1.00 89.19 314 GLU A CA 1
ATOM 2519 C C . GLU A 1 314 ? -8.045 9.095 8.767 1.00 89.19 314 GLU A C 1
ATOM 2521 O O . GLU A 1 314 ? -8.536 9.702 9.716 1.00 89.19 314 GLU A O 1
ATOM 2526 N N . VAL A 1 315 ? -8.561 9.178 7.536 1.00 87.31 315 VAL A N 1
ATOM 2527 C CA . VAL A 1 315 ? -9.700 10.042 7.191 1.00 87.31 315 VAL A CA 1
ATOM 2528 C C . VAL A 1 315 ? -10.955 9.664 7.975 1.00 87.31 315 VAL A C 1
ATOM 2530 O O . VAL A 1 315 ? -11.704 10.543 8.406 1.00 87.31 315 VAL A O 1
ATOM 2533 N N . TYR A 1 316 ? -11.208 8.371 8.171 1.00 90.12 316 TYR A N 1
ATOM 2534 C CA . TYR A 1 316 ? -12.338 7.910 8.971 1.00 90.12 316 TYR A CA 1
ATOM 2535 C C . TYR A 1 316 ? -12.216 8.340 10.441 1.00 90.12 316 TYR A C 1
ATOM 2537 O O . TYR A 1 316 ? -13.160 8.904 10.995 1.00 90.12 316 TYR A O 1
ATOM 2545 N N . LEU A 1 317 ? -11.050 8.142 11.059 1.00 90.94 317 LEU A N 1
ATOM 2546 C CA . LEU A 1 317 ? -10.816 8.536 12.447 1.00 90.94 317 LEU A CA 1
ATOM 2547 C C . LEU A 1 317 ? -10.847 10.066 12.604 1.00 90.94 317 LEU A C 1
ATOM 2549 O O . LEU A 1 317 ? -11.494 10.566 13.521 1.00 90.94 317 LEU A O 1
ATOM 2553 N N . MET A 1 318 ? -10.279 10.821 11.657 1.00 86.31 318 MET A N 1
ATOM 2554 C CA . MET A 1 318 ? -10.366 12.287 11.623 1.00 86.31 318 MET A CA 1
ATOM 2555 C C . MET A 1 318 ? -11.808 12.795 11.581 1.00 86.31 318 MET A C 1
ATOM 2557 O O . MET A 1 318 ? -12.153 13.733 12.302 1.00 86.31 318 MET A O 1
ATOM 2561 N N . LYS A 1 319 ? -12.682 12.152 10.795 1.00 85.62 319 LYS A N 1
ATOM 2562 C CA . LYS A 1 319 ? -14.118 12.480 10.777 1.00 85.62 319 LYS A CA 1
ATOM 2563 C C . LYS A 1 319 ? -14.781 12.265 12.139 1.00 85.62 319 LYS A C 1
ATOM 2565 O O . LYS A 1 319 ? -15.672 13.028 12.498 1.00 85.62 319 LYS A O 1
ATOM 2570 N N . ILE A 1 320 ? -14.352 11.254 12.896 1.00 83.56 320 ILE A N 1
ATOM 2571 C CA . ILE A 1 320 ? -14.871 10.969 14.242 1.00 83.56 320 ILE A CA 1
ATOM 2572 C C . ILE A 1 320 ? -14.409 12.020 15.259 1.00 83.56 320 ILE A C 1
ATOM 2574 O O . ILE A 1 320 ? -15.167 12.342 16.182 1.00 83.56 320 ILE A O 1
ATOM 2578 N N . TRP A 1 321 ? -13.186 12.535 15.104 1.00 76.88 321 TRP A N 1
ATOM 2579 C CA . TRP A 1 321 ? -12.606 13.550 15.987 1.00 76.88 321 TRP A CA 1
ATOM 2580 C C . TRP A 1 321 ? -13.207 14.944 15.765 1.00 76.88 321 TRP A C 1
ATOM 2582 O O . TRP A 1 321 ? -13.379 15.687 16.730 1.00 76.88 321 TRP A O 1
ATOM 2592 N N . GLY A 1 322 ? -13.539 15.311 14.522 1.00 69.06 322 GLY A N 1
ATOM 2593 C CA . GLY A 1 322 ? -13.990 16.668 14.194 1.00 69.06 322 GLY A CA 1
ATOM 2594 C C . GLY A 1 322 ? -12.975 17.728 14.653 1.00 69.06 322 GLY A C 1
ATOM 2595 O O . GLY A 1 322 ? -11.774 17.559 14.468 1.00 69.06 322 GLY A O 1
ATOM 2596 N N . ASP A 1 323 ? -13.445 18.791 15.312 1.00 61.69 323 ASP A N 1
ATOM 2597 C CA . ASP A 1 323 ? -12.599 19.881 15.837 1.00 61.69 323 ASP A CA 1
ATOM 2598 C C . ASP A 1 323 ? -11.909 19.564 17.185 1.00 61.69 323 ASP A C 1
ATOM 2600 O O . ASP A 1 323 ? -11.310 20.445 17.802 1.00 61.69 323 ASP A O 1
ATOM 2604 N N . GLN A 1 324 ? -12.010 18.332 17.697 1.00 62.06 324 GLN A N 1
ATOM 2605 C CA . GLN A 1 324 ? -11.609 17.999 19.074 1.00 62.06 324 GLN A CA 1
ATOM 2606 C C . GLN A 1 324 ? -10.104 17.727 19.258 1.00 62.06 324 GLN A C 1
ATOM 2608 O O . GLN A 1 324 ? -9.683 17.398 20.366 1.00 62.06 324 GLN A O 1
ATOM 2613 N N . ILE A 1 325 ? -9.278 17.872 18.215 1.00 56.62 325 ILE A N 1
ATOM 2614 C CA . ILE A 1 325 ? -7.817 17.753 18.343 1.00 56.62 325 ILE A CA 1
ATOM 2615 C C . ILE A 1 325 ? -7.230 19.114 18.752 1.00 56.62 325 ILE A C 1
ATOM 2617 O O . ILE A 1 325 ? -7.552 20.132 18.129 1.00 56.62 325 ILE A O 1
ATOM 2621 N N . PRO A 1 326 ? -6.307 19.176 19.729 1.00 45.84 326 PRO A N 1
ATOM 2622 C CA . PRO A 1 326 ? -5.492 20.365 19.930 1.00 45.84 326 PRO A CA 1
ATOM 2623 C C . PRO A 1 326 ? -4.754 20.696 18.637 1.00 45.84 326 PRO A C 1
ATOM 2625 O O . PRO A 1 326 ? -4.184 19.814 18.002 1.00 45.84 326 PRO A O 1
ATOM 2628 N N . LYS A 1 327 ? -4.726 21.976 18.259 1.00 43.41 327 LYS A N 1
ATOM 2629 C CA . LYS A 1 327 ? -3.942 22.489 17.127 1.00 43.41 327 LYS A CA 1
ATOM 2630 C C . LYS A 1 327 ? -2.437 22.344 17.400 1.00 43.41 327 LYS A C 1
ATOM 2632 O O . LYS A 1 327 ? -1.745 23.330 17.624 1.00 43.41 327 LYS A O 1
ATOM 2637 N N . THR A 1 328 ? -1.921 21.126 17.433 1.00 41.69 328 THR A N 1
ATOM 2638 C CA . THR A 1 328 ? -0.496 20.852 17.294 1.00 41.69 328 THR A CA 1
ATOM 2639 C C . THR A 1 328 ? -0.199 20.857 15.806 1.00 41.69 328 THR A C 1
ATOM 2641 O O . THR A 1 328 ? -0.792 20.070 15.077 1.00 41.69 328 THR A O 1
ATOM 2644 N N . GLU A 1 329 ? 0.613 21.835 15.399 1.00 40.84 329 GLU A N 1
ATOM 2645 C CA . GLU A 1 329 ? 1.236 22.045 14.085 1.00 40.84 329 GLU A CA 1
ATOM 2646 C C . GLU A 1 329 ? 0.747 21.116 12.971 1.00 40.84 329 GLU A C 1
ATOM 2648 O O . GLU A 1 329 ? 1.093 19.940 12.942 1.00 40.84 329 GLU A O 1
ATOM 2653 N N . GLN A 1 330 ? -0.062 21.700 12.078 1.00 38.69 330 GLN A N 1
ATOM 2654 C CA . GLN A 1 330 ? -0.416 21.223 10.740 1.00 38.69 330 GLN A CA 1
ATOM 2655 C C . GLN A 1 330 ? 0.073 19.803 10.437 1.00 38.69 330 GLN A C 1
ATOM 2657 O O . GLN A 1 330 ? 1.157 19.594 9.891 1.00 38.69 330 GLN A O 1
ATOM 2662 N N . VAL A 1 331 ? -0.788 18.829 10.737 1.00 39.78 331 VAL A N 1
ATOM 2663 C CA . VAL A 1 331 ? -0.824 17.584 9.974 1.00 39.78 331 VAL A CA 1
ATOM 2664 C C . VAL A 1 331 ? -0.780 18.006 8.509 1.00 39.78 331 VAL A C 1
ATOM 2666 O O . VAL A 1 331 ? -1.644 18.766 8.070 1.00 39.78 331 VAL A O 1
ATOM 2669 N N . HIS A 1 332 ? 0.274 17.614 7.793 1.00 35.25 332 HIS A N 1
ATOM 2670 C CA . HIS A 1 332 ? 0.373 17.821 6.356 1.00 35.25 332 HIS A CA 1
ATOM 2671 C C . HIS A 1 332 ? -0.874 17.205 5.718 1.00 35.25 332 HIS A C 1
ATOM 2673 O O . HIS A 1 332 ? -0.906 16.010 5.454 1.00 35.25 332 HIS A O 1
ATOM 2679 N N . THR A 1 333 ? -1.902 18.008 5.455 1.00 34.34 333 THR A N 1
ATOM 2680 C CA . THR A 1 333 ? -2.820 17.737 4.358 1.00 34.34 333 THR A CA 1
ATOM 2681 C C . THR A 1 333 ? -1.962 17.811 3.103 1.00 34.34 333 THR A C 1
ATOM 2683 O O . THR A 1 333 ? -1.465 18.902 2.801 1.00 34.34 333 THR A O 1
ATOM 2686 N N . PRO A 1 334 ? -1.702 16.702 2.394 1.00 31.05 334 PRO A N 1
ATOM 2687 C CA . PRO A 1 334 ? -1.079 16.805 1.088 1.00 31.05 334 PRO A CA 1
ATOM 2688 C C . PRO A 1 334 ? -1.999 17.655 0.205 1.00 31.05 334 PRO A C 1
ATOM 2690 O O . PRO A 1 334 ? -3.168 17.322 0.004 1.00 31.05 334 PRO A O 1
ATOM 2693 N N . SER A 1 335 ? -1.497 18.796 -0.272 1.00 26.72 335 SER A N 1
ATOM 2694 C CA . SER A 1 335 ? -2.180 19.574 -1.298 1.00 26.72 335 SER A CA 1
ATOM 2695 C C . SER A 1 335 ? -2.062 18.799 -2.604 1.00 26.72 335 SER A C 1
ATOM 2697 O O . SER A 1 335 ? -1.019 18.827 -3.257 1.00 26.72 335 SER A O 1
ATOM 2699 N N . PHE A 1 336 ? -3.105 18.064 -2.960 1.00 33.59 336 PHE A N 1
ATOM 2700 C CA . PHE A 1 336 ? -3.226 17.499 -4.292 1.00 33.59 336 PHE A CA 1
ATOM 2701 C C . PHE A 1 336 ? -3.951 18.515 -5.166 1.00 33.59 336 PHE A C 1
ATOM 2703 O O . PHE A 1 336 ? -5.105 18.859 -4.911 1.00 33.59 336 PHE A O 1
ATOM 2710 N N . ASP A 1 337 ? -3.238 19.029 -6.162 1.00 26.69 337 ASP A N 1
ATOM 2711 C CA . ASP A 1 337 ? -3.812 19.866 -7.205 1.00 26.69 337 ASP A CA 1
ATOM 2712 C C . ASP A 1 337 ? -4.521 18.933 -8.199 1.00 26.69 337 ASP A C 1
ATOM 2714 O O . ASP A 1 337 ? -3.901 18.305 -9.058 1.00 26.69 337 ASP A O 1
ATOM 2718 N N . PHE A 1 338 ? -5.825 18.739 -7.998 1.00 38.38 338 PHE A N 1
ATOM 2719 C CA . PHE A 1 338 ? -6.666 17.906 -8.855 1.00 38.38 338 PHE A CA 1
ATOM 2720 C C . PHE A 1 338 ? -7.049 18.688 -10.110 1.00 38.38 338 PHE A C 1
ATOM 2722 O O . PHE A 1 338 ? -8.138 19.252 -10.204 1.00 38.38 338 PHE A O 1
ATOM 2729 N N . THR A 1 339 ? -6.167 18.703 -11.104 1.00 28.70 339 THR A N 1
ATOM 2730 C CA . THR A 1 339 ? -6.605 18.911 -12.486 1.00 28.70 339 THR A CA 1
ATOM 2731 C C . THR A 1 339 ? -6.838 17.543 -13.114 1.00 28.70 339 THR A C 1
ATOM 2733 O O . THR A 1 339 ? -5.909 16.869 -13.552 1.00 28.70 339 THR A O 1
ATOM 2736 N N . GLU A 1 340 ? -8.098 17.101 -13.117 1.00 29.61 340 GLU A N 1
ATOM 2737 C CA . GLU A 1 340 ? -8.525 15.971 -13.942 1.00 29.61 340 GLU A CA 1
ATOM 2738 C C . GLU A 1 340 ? -8.217 16.293 -15.415 1.00 29.61 340 GLU A C 1
ATOM 2740 O O . GLU A 1 340 ? -8.664 17.331 -15.914 1.00 29.61 340 GLU A O 1
ATOM 2745 N N . PRO A 1 341 ? -7.478 15.446 -16.153 1.00 31.45 341 PRO A N 1
ATOM 2746 C CA . PRO A 1 341 ? -7.466 15.555 -17.600 1.00 31.45 341 PRO A CA 1
ATOM 2747 C C . PRO A 1 341 ? -8.868 15.202 -18.103 1.00 31.45 341 PRO A C 1
ATOM 2749 O O . PRO A 1 341 ? -9.360 14.091 -17.893 1.00 31.45 341 PRO A O 1
ATOM 2752 N N . SER A 1 342 ? -9.519 16.167 -18.748 1.00 28.16 342 SER A N 1
ATOM 2753 C CA . SER A 1 342 ? -10.826 15.993 -19.369 1.00 28.16 342 SER A CA 1
ATOM 2754 C C . SER A 1 342 ? -10.807 14.805 -20.334 1.00 28.16 342 SER A C 1
ATOM 2756 O O . SER A 1 342 ? -10.016 14.728 -21.276 1.00 28.16 342 SER A O 1
ATOM 2758 N N . VAL A 1 343 ? -11.710 13.857 -20.090 1.00 30.27 343 VAL A N 1
ATOM 2759 C CA . VAL A 1 343 ? -11.954 12.689 -20.940 1.00 30.27 343 VAL A CA 1
ATOM 2760 C C . VAL A 1 343 ? -12.783 13.128 -22.149 1.00 30.27 343 VAL A C 1
ATOM 2762 O O . VAL A 1 343 ? -13.958 12.810 -22.253 1.00 30.27 343 VAL A O 1
ATOM 2765 N N . GLU A 1 344 ? -12.187 13.876 -23.072 1.00 33.25 344 GLU A N 1
ATOM 2766 C CA . GLU A 1 344 ? -12.788 14.149 -24.384 1.00 33.25 344 GLU A CA 1
ATOM 2767 C C . GLU A 1 344 ? -11.713 14.242 -25.470 1.00 33.25 344 GLU A C 1
ATOM 2769 O O . GLU A 1 344 ? -11.489 15.316 -26.010 1.00 33.25 344 GLU A O 1
ATOM 2774 N N . THR A 1 345 ? -11.024 13.141 -25.812 1.00 36.22 345 THR A N 1
ATOM 2775 C CA . THR A 1 345 ? -10.526 12.933 -27.199 1.00 36.22 345 THR A CA 1
ATOM 2776 C C . THR A 1 345 ? -10.003 11.519 -27.495 1.00 36.22 345 THR A C 1
ATOM 2778 O O . THR A 1 345 ? -8.918 11.373 -28.034 1.00 36.22 345 THR A O 1
ATOM 2781 N N . ILE A 1 346 ? -10.733 10.433 -27.213 1.00 35.47 346 ILE A N 1
ATOM 2782 C CA . ILE A 1 346 ? -10.440 9.164 -27.921 1.00 35.47 346 ILE A CA 1
ATOM 2783 C C . ILE A 1 346 ? -11.731 8.400 -28.214 1.00 35.47 346 ILE A C 1
ATOM 2785 O O . ILE A 1 346 ? -12.013 7.370 -27.610 1.00 35.47 346 ILE A O 1
ATOM 2789 N N . LEU A 1 347 ? -12.502 8.895 -29.178 1.00 29.48 34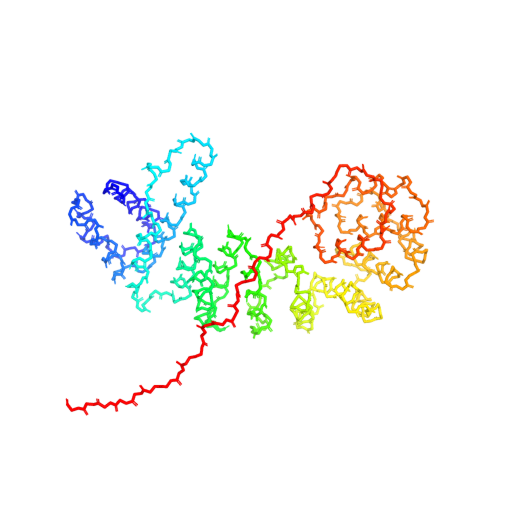7 LEU A N 1
ATOM 2790 C CA . LEU A 1 347 ? -13.416 8.072 -29.962 1.00 29.48 347 LEU A CA 1
ATOM 2791 C C . LEU A 1 347 ? -13.397 8.584 -31.401 1.00 29.48 347 LEU A C 1
ATOM 2793 O O . LEU A 1 347 ? -14.029 9.587 -31.701 1.00 29.48 347 LEU A O 1
ATOM 2797 N N . ASP A 1 348 ? -12.677 7.877 -32.271 1.00 25.53 348 ASP A N 1
ATOM 2798 C CA . ASP A 1 348 ? -13.256 7.506 -33.562 1.00 25.53 348 ASP A CA 1
ATOM 2799 C C . ASP A 1 348 ? -12.546 6.270 -34.144 1.00 25.53 348 ASP A C 1
ATOM 2801 O O . ASP A 1 348 ? -11.394 6.343 -34.580 1.00 25.53 348 ASP A O 1
ATOM 2805 N N . PRO A 1 349 ? -13.195 5.095 -34.138 1.00 40.03 349 PRO A N 1
ATOM 2806 C CA . PRO A 1 349 ? -12.843 3.986 -34.995 1.00 40.03 349 PRO A CA 1
ATOM 2807 C C . PRO A 1 349 ? -13.850 3.940 -36.147 1.00 40.03 349 PRO A C 1
ATOM 2809 O O . PRO A 1 349 ? -14.960 3.473 -35.929 1.00 40.03 349 PRO A O 1
ATOM 2812 N N . GLN A 1 350 ? -13.476 4.376 -37.356 1.00 32.16 350 GLN A N 1
ATOM 2813 C CA . GLN A 1 350 ? -13.898 3.780 -38.641 1.00 32.16 350 GLN A CA 1
ATOM 2814 C C . GLN A 1 350 ? -13.560 4.683 -39.834 1.00 32.16 350 GLN A C 1
ATOM 2816 O O . GLN A 1 350 ? -14.123 5.754 -40.012 1.00 32.16 350 GLN A O 1
ATOM 2821 N N . THR A 1 351 ? -12.691 4.202 -40.723 1.00 29.45 351 THR A N 1
ATOM 2822 C CA . THR A 1 351 ? -13.069 3.733 -42.073 1.00 29.45 351 THR A CA 1
ATOM 2823 C C . THR A 1 351 ? -11.801 3.411 -42.876 1.00 29.45 351 THR A C 1
ATOM 2825 O O . THR A 1 351 ? -10.918 4.237 -43.071 1.00 29.45 351 THR A O 1
ATOM 2828 N N . SER A 1 352 ? -11.696 2.169 -43.342 1.00 30.55 352 SER A N 1
ATOM 2829 C CA . SER A 1 352 ? -10.934 1.803 -44.547 1.00 30.55 352 SER A CA 1
ATOM 2830 C C . SER A 1 352 ? -11.943 1.638 -45.698 1.00 30.55 352 SER A C 1
ATOM 2832 O O . SER A 1 352 ? -13.132 1.496 -45.411 1.00 30.55 352 SER A O 1
ATOM 2834 N N . PRO A 1 353 ? -11.523 1.390 -46.949 1.00 51.47 353 PRO A N 1
ATOM 2835 C CA . PRO A 1 353 ? -10.521 2.068 -47.777 1.00 51.47 353 PRO A CA 1
ATOM 2836 C C . PRO A 1 353 ? -11.139 2.497 -49.134 1.00 51.47 353 PRO A C 1
ATOM 2838 O O . PRO A 1 353 ? -12.159 1.952 -49.541 1.00 51.47 353 PRO A O 1
ATOM 2841 N N . THR A 1 354 ? -10.475 3.353 -49.916 1.00 32.06 354 THR A N 1
ATOM 2842 C CA . THR A 1 354 ? -10.672 3.371 -51.385 1.00 32.06 354 THR A CA 1
ATOM 2843 C C . THR A 1 354 ? -9.429 3.899 -52.097 1.00 32.06 354 THR A C 1
ATOM 2845 O O . THR A 1 354 ? -9.095 5.073 -51.967 1.00 32.06 354 THR A O 1
ATOM 2848 N N . ASN A 1 355 ? -8.784 3.014 -52.865 1.00 33.50 355 ASN A N 1
ATOM 2849 C CA . ASN A 1 355 ? -7.999 3.365 -54.057 1.00 33.50 355 ASN A CA 1
ATOM 2850 C C . ASN A 1 355 ? -8.953 3.850 -55.169 1.00 33.50 355 ASN A C 1
ATOM 2852 O O . ASN A 1 355 ? -10.136 3.486 -55.162 1.00 33.50 355 ASN A O 1
ATOM 2856 N N . PRO A 1 356 ? -8.457 4.660 -56.115 1.00 38.03 356 PRO A N 1
ATOM 2857 C CA . PRO A 1 356 ? -7.891 4.098 -57.351 1.00 38.03 356 PRO A CA 1
ATOM 2858 C C . PRO A 1 356 ? -6.369 4.189 -57.439 1.00 38.03 356 PRO A C 1
ATOM 2860 O O . PRO A 1 356 ? -5.825 5.270 -57.120 1.00 38.03 356 PRO A O 1
#